Protein 1W0H (pdb70)

GO terms:
  GO:0005634 nucleus (C, EXP)
  GO:0008859 exoribonuclease II activity (F, EXP)
  GO:0000460 maturation of 5.8S rRNA (P, IMP)
  GO:0005515 protein binding (F, IPI)
  GO:0005730 nucleolus (C, IDA)
  GO:0005737 cytoplasm (C, IDA)
  GO:0008408 3'-5' exonuclease activity (F, IDA)

Secondary structure (DSSP, 8-state):
---SSSEEEE---EE---TT--TTSPP-EEEEEEEEEETTT-SEEEEEEEEB--SSS-SPPHHHHHHH---HHHHHTSBPHHHHHHHHHH--TT-BTTTB-EEEEESSS---HHHHHHHHHHT-PPPGGGSSBEEHHHHHHHHHT--GGG-SS---GGG----S-TT-HHHHHHHHHHHHH--TT-------B-

CATH classification: 3.30.420.10

Nearest PDB structures (foldseek):
  1w0h-assembly1_A  TM=1.005E+00  e=6.358E-40  Homo sapiens
  1zbu-assembly2_B  TM=9.856E-01  e=1.072E-34  Homo sapiens
  4qoz-assembly2_E  TM=9.789E-01  e=2.546E-33  Homo sapiens
  4qoz-assembly1_B  TM=9.714E-01  e=5.445E-33  Homo sapiens
  4l8r-assembly1_B  TM=9.683E-01 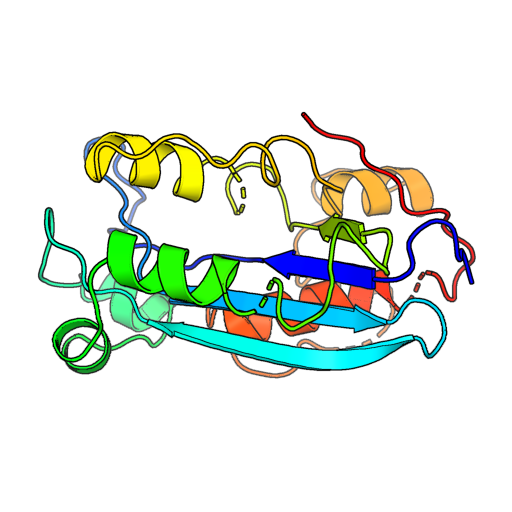 e=5.326E-32  Homo sapiens

Foldseek 3Di:
DAPPFQKEKEWQFQWAADPPGDVPDQIATFKTKIFIAGLVVRDRPDMDIATAQDDPPRAGDPVSCVQQVQHSVSNVPGYHPVVVVVVVVVVVVVVDPHPTDYFYEYQDVCSVVNLVSNCVVVVHDSDPRPQWHQNVLVQCCVPVVDDSVCSDLQVVVVVPGQDDDPNNRNSSRVSVSVVVSVVVVVRNGDTDGD

InterPro domains:
  IPR003034 SAP domain [PF02037] (76-111)
  IPR003034 SAP domain [PS50800] (76-110)
  IPR003034 SAP domain [SM00513] (76-110)
  IPR012337 Ribonuclease H-like superfamily [SSF53098] (124-321)
  IPR013520 Ribonuclease H-like domain [PF00929] (132-305)
  IPR013520 Ribonuclease H-like domain [SM00479] (129-315)
  IPR036361 SAP domain superfamily [G3DSA:1.10.720.30] (51-120)
  IPR036361 SAP domain superfamily [SSF68906] (76-112)
  IPR036397 Ribonuclease H superfamily [G3DSA:3.30.420.10] (121-349)
  IPR047201 ERI-1-like, DEDDh 3'-5' exonuclease domain [cd06133] (130-310)
  IPR051274 3'-5' Exoribonuclease [PTHR23044] (77-332)

B-factor: mean 22.68, std 10.56, range [2.0, 86.04]

Structure (mmCIF, N/CA/C/O backbone):
data_1W0H
#
_entry.id   1W0H
#
_cell.length_a   101.600
_cell.length_b   101.600
_cell.length_c   100.400
_cell.angle_alpha   90.00
_cell.angle_beta   90.00
_cell.angle_gamma   120.00
#
_symmetry.space_group_name_H-M   'P 61 2 2'
#
loop_
_entity.id
_entity.type
_entity.pdbx_description
1 polymer "3'-5' EXONUCLEASE ERI1"
2 non-polymer 'MAGNESIUM ION'
3 non-polymer 'ADENOSINE MONOPHOSPHATE'
4 water water
#
loop_
_atom_site.group_PDB
_atom_site.id
_atom_site.type_symbol
_atom_site.label_atom_id
_atom_site.label_alt_id
_atom_site.label_comp_id
_atom_site.label_asym_id
_atom_site.label_entity_id
_atom_site.label_seq_id
_atom_site.pdbx_PDB_ins_code
_atom_site.Cartn_x
_atom_site.Cartn_y
_atom_site.Cartn_z
_atom_site.occupancy
_atom_site.B_iso_or_equiv
_atom_site.auth_seq_id
_atom_site.auth_comp_id
_atom_site.auth_asym_id
_atom_site.auth_atom_id
_atom_site.pdbx_PDB_model_num
ATOM 1 N N . ALA A 1 5 ? 38.871 67.211 35.424 1.00 41.07 123 ALA A N 1
ATOM 2 C CA . ALA A 1 5 ? 37.501 67.544 34.922 1.00 41.06 123 ALA A CA 1
ATOM 3 C C . ALA A 1 5 ? 37.546 68.353 33.612 1.00 41.12 123 ALA A C 1
ATOM 4 O O . ALA A 1 5 ? 38.488 69.125 33.374 1.00 41.43 123 ALA A O 1
ATOM 6 N N . ASP A 1 6 ? 36.530 68.163 32.768 1.00 40.56 124 ASP A N 1
ATOM 7 C CA . ASP A 1 6 ? 36.484 68.765 31.438 1.00 40.42 124 ASP A CA 1
ATOM 8 C C . ASP A 1 6 ? 36.444 70.294 31.500 1.00 39.90 124 ASP A C 1
ATOM 9 O O . ASP A 1 6 ? 35.546 70.877 32.116 1.00 39.69 124 ASP A O 1
ATOM 14 N N . SER A 1 7 ? 37.429 70.929 30.862 1.00 39.05 125 SER A N 1
ATOM 15 C CA . SER A 1 7 ? 37.591 72.383 30.924 1.00 37.78 125 SER A CA 1
ATOM 16 C C . SER A 1 7 ? 37.213 73.067 29.602 1.00 36.37 125 SER A C 1
ATOM 17 O O . SER A 1 7 ? 37.605 74.208 29.346 1.00 36.48 125 SER A O 1
ATOM 20 N N . TYR A 1 8 ? 36.431 72.366 28.783 1.00 34.59 126 TYR A N 1
ATOM 21 C CA . TYR A 1 8 ? 35.992 72.865 27.484 1.00 32.93 126 TYR A CA 1
ATOM 22 C C . TYR A 1 8 ? 35.247 74.203 27.592 1.00 31.22 126 TYR A C 1
ATOM 23 O O . TYR A 1 8 ? 35.442 75.086 26.763 1.00 31.51 126 TYR A O 1
ATOM 32 N N . TYR A 1 9 ? 34.380 74.330 28.596 1.00 28.67 127 TYR A N 1
ATOM 33 C CA . TYR A 1 9 ? 33.754 75.611 28.934 1.00 26.39 127 TYR A CA 1
ATOM 34 C C . TYR A 1 9 ? 34.389 76.137 30.197 1.00 25.59 127 TYR A C 1
ATOM 35 O O . TYR A 1 9 ? 34.806 75.359 31.059 1.00 26.18 127 TYR A O 1
ATOM 44 N N . ASP A 1 10 ? 34.456 77.455 30.337 1.00 23.68 128 ASP A N 1
ATOM 45 C CA . ASP A 1 10 ? 34.964 78.032 31.565 1.00 22.92 128 ASP A CA 1
ATOM 46 C C . ASP A 1 10 ? 33.861 78.014 32.621 1.00 21.30 128 ASP A C 1
ATOM 47 O O . ASP A 1 10 ? 34.115 77.840 33.810 1.00 21.51 128 ASP A O 1
ATOM 52 N N . TYR A 1 11 ? 32.627 78.211 32.155 1.00 21.03 129 TYR A N 1
ATOM 53 C CA . TYR A 1 11 ? 31.449 78.282 33.026 1.00 19.52 129 TYR A CA 1
ATOM 54 C C . TYR A 1 11 ? 30.276 77.582 32.378 1.00 18.78 129 TYR A C 1
ATOM 55 O O . TYR A 1 11 ? 30.176 77.510 31.157 1.00 17.51 129 TYR A O 1
ATOM 64 N N . ILE A 1 12 ? 29.423 77.001 33.225 1.00 17.89 130 ILE A N 1
ATOM 65 C CA . ILE A 1 12 ? 28.136 76.447 32.814 1.00 17.85 130 ILE A CA 1
ATOM 66 C C . ILE A 1 12 ? 27.065 77.176 33.607 1.00 17.16 130 ILE A C 1
ATOM 67 O O . ILE A 1 12 ? 27.192 77.357 34.816 1.00 17.37 130 ILE A O 1
ATOM 72 N N . CYS A 1 13 ? 26.032 77.663 32.918 1.00 16.99 131 CYS A N 1
ATOM 73 C CA . CYS A 1 13 ? 24.930 78.346 33.585 1.00 16.95 131 CYS A CA 1
ATOM 74 C C . CYS A 1 13 ? 23.726 77.424 33.604 1.00 15.73 131 CYS A C 1
ATOM 75 O O . CYS A 1 13 ? 23.248 77.030 32.553 1.00 16.07 131 CYS A O 1
ATOM 78 N N . ILE A 1 14 ? 23.266 77.067 34.802 1.00 15.14 132 ILE A N 1
ATOM 79 C CA . ILE A 1 14 ? 22.092 76.197 34.948 1.00 14.89 132 ILE A CA 1
ATOM 80 C C . ILE A 1 14 ? 20.864 77.065 35.174 1.00 14.54 132 ILE A C 1
ATOM 81 O O . ILE A 1 14 ? 20.846 77.909 36.072 1.00 15.86 132 ILE A O 1
ATOM 86 N N . ILE A 1 15 ? 19.845 76.838 34.346 1.00 14.08 133 ILE A N 1
ATOM 87 C CA . ILE A 1 15 ? 18.594 77.604 34.431 1.00 13.77 133 ILE A CA 1
ATOM 88 C C . ILE A 1 15 ? 17.446 76.606 34.420 1.00 13.42 133 ILE A C 1
ATOM 89 O O . ILE A 1 15 ? 17.328 75.809 33.494 1.00 14.43 133 ILE A O 1
ATOM 94 N N . ASP A 1 16 ? 16.604 76.682 35.454 1.00 13.7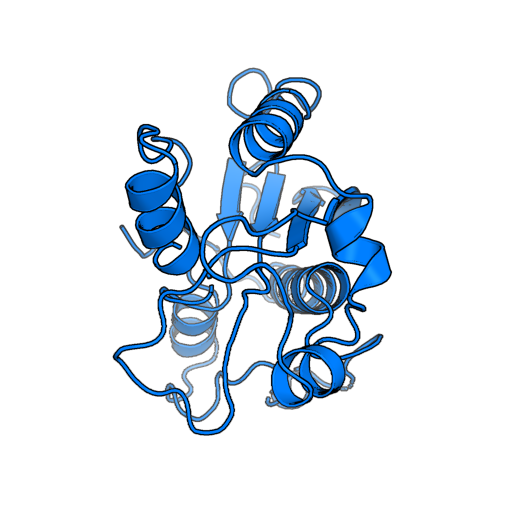8 134 ASP A N 1
ATOM 95 C CA . ASP A 1 16 ? 15.423 75.854 35.561 1.00 13.49 134 ASP A CA 1
ATOM 96 C C . ASP A 1 16 ? 14.268 76.736 36.052 1.00 13.86 134 ASP A C 1
ATOM 97 O O . ASP A 1 16 ? 14.271 77.176 37.191 1.00 15.09 134 ASP A O 1
ATOM 102 N N . PHE A 1 17 ? 13.315 77.017 35.169 1.00 12.53 135 PHE A N 1
ATOM 103 C CA . PHE A 1 17 ? 12.215 77.924 35.476 1.00 12.12 135 PHE A CA 1
ATOM 104 C C . PHE A 1 17 ? 11.116 77.285 36.319 1.00 12.33 135 PHE A C 1
ATOM 105 O O . PHE A 1 17 ? 10.901 76.050 36.288 1.00 13.14 135 PHE A O 1
ATOM 113 N N . GLU A 1 18 ? 10.419 78.128 37.076 1.00 11.99 136 GLU A N 1
ATOM 114 C CA . GLU A 1 18 ? 9.049 77.783 37.485 1.00 12.24 136 GLU A CA 1
ATOM 115 C C . GLU A 1 18 ? 8.083 78.647 36.692 1.00 11.25 136 GLU A C 1
ATOM 116 O O . GLU A 1 18 ? 8.426 79.786 36.290 1.00 12.34 136 GLU A O 1
ATOM 122 N N . ALA A 1 19 ? 6.900 78.096 36.447 1.00 11.89 137 ALA A N 1
ATOM 123 C CA . ALA A 1 19 ? 5.873 78.789 35.667 1.00 11.89 137 ALA A CA 1
ATOM 124 C C . ALA A 1 19 ? 4.511 78.658 36.305 1.00 12.37 137 ALA A C 1
ATOM 125 O O . ALA A 1 19 ? 4.255 77.733 37.095 1.00 13.15 137 ALA A O 1
ATOM 127 N N . THR A 1 20 ? 3.609 79.572 35.952 1.00 11.58 138 THR A N 1
ATOM 128 C CA . THR A 1 20 ? 2.199 79.386 36.320 1.00 11.36 138 THR A CA 1
ATOM 129 C C . THR A 1 20 ? 1.691 78.054 35.792 1.00 11.97 138 THR A C 1
ATOM 130 O O . THR A 1 20 ? 2.151 77.573 34.755 1.00 12.99 138 THR A O 1
ATOM 134 N N . CYS A 1 21 ? 0.740 77.469 36.504 1.00 12.53 139 CYS A N 1
ATOM 135 C CA . CYS A 1 21 ? 0.187 76.185 36.090 1.00 13.10 139 CYS A CA 1
ATOM 136 C C . CYS A 1 21 ? -1.144 75.980 36.781 1.00 13.94 139 CYS A C 1
ATOM 137 O O . CYS A 1 21 ? -1.492 76.709 37.716 1.00 13.33 139 CYS A O 1
ATOM 140 N N . GLU A 1 22 ? -1.874 74.982 36.296 1.00 14.24 140 GLU A N 1
ATOM 141 C CA . GLU A 1 22 ? -3.089 74.516 36.946 1.00 14.59 140 GLU A CA 1
ATOM 142 C C . GLU A 1 22 ? -3.008 73.008 37.136 1.00 15.39 140 GLU A C 1
ATOM 143 O O . GLU A 1 22 ? -2.275 72.303 36.418 1.00 15.29 140 GLU A O 1
ATOM 149 N N . GLU A 1 23 ? -3.754 72.537 38.132 1.00 16.64 141 GLU A N 1
ATOM 150 C CA . GLU A 1 23 ? -3.783 71.106 38.413 1.00 18.70 141 GLU A CA 1
ATOM 151 C C . GLU A 1 23 ? -4.260 70.364 37.164 1.00 18.75 141 GLU A C 1
ATOM 152 O O . GLU A 1 23 ? -5.225 70.786 36.524 1.00 19.00 141 GLU A O 1
ATOM 158 N N . GLY A 1 24 ? -3.571 69.281 36.823 1.00 19.26 142 GLY A N 1
ATOM 159 C CA . GLY A 1 24 ? -3.944 68.493 35.658 1.00 19.64 142 GLY A CA 1
ATOM 160 C C . GLY A 1 24 ? -3.283 68.934 34.365 1.00 20.02 142 GLY A C 1
ATOM 161 O O . GLY A 1 24 ? -3.472 68.274 33.325 1.00 20.32 142 GLY A O 1
ATOM 162 N N . ASN A 1 25 ? -2.522 70.030 34.414 1.00 19.18 143 ASN A N 1
ATOM 163 C CA . ASN A 1 25 ? -1.767 70.478 33.242 1.00 18.98 143 ASN A CA 1
ATOM 164 C C . ASN A 1 25 ? -2.665 70.655 31.986 1.00 18.11 143 ASN A C 1
ATOM 165 O O . ASN A 1 25 ? -2.383 70.067 30.913 1.00 19.15 143 ASN A O 1
ATOM 170 N N . PRO A 1 26 ? -3.724 71.460 32.093 1.00 17.89 144 PRO A N 1
ATOM 171 C CA . PRO A 1 26 ? -4.654 71.632 30.960 1.00 17.91 144 PRO A CA 1
ATOM 172 C C . PRO A 1 26 ? -3.966 72.399 29.817 1.00 17.96 144 PRO A C 1
ATOM 173 O O . PRO A 1 26 ? -3.275 73.396 30.066 1.00 16.77 144 PRO A O 1
ATOM 177 N N . PRO A 1 27 ? -4.108 71.927 28.574 1.00 18.37 145 PRO A N 1
ATOM 178 C CA . PRO A 1 27 ? -3.353 72.509 27.464 1.00 18.39 145 PRO A CA 1
ATOM 179 C C . PRO A 1 27 ? -3.807 73.918 27.083 1.00 17.66 145 PRO A C 1
ATOM 180 O O . PRO A 1 27 ? -3.044 74.613 26.411 1.00 19.90 145 PRO A O 1
ATOM 184 N N . GLU A 1 28 ? -4.984 74.339 27.520 1.00 16.79 146 GLU A N 1
ATOM 185 C CA . GLU A 1 28 ? -5.472 75.672 27.189 1.00 15.79 146 GLU A CA 1
ATOM 186 C C . GLU A 1 28 ? -4.948 76.732 28.157 1.00 15.10 146 GLU A C 1
ATOM 187 O O . GLU A 1 28 ? -5.144 77.919 27.907 1.00 15.34 146 GLU A O 1
ATOM 193 N N . PHE A 1 29 ? -4.319 76.318 29.255 1.00 14.40 147 PHE A N 1
ATOM 194 C CA . PHE A 1 29 ? -3.767 77.312 30.179 1.00 13.89 147 PHE A CA 1
ATOM 195 C C . PHE A 1 29 ? -2.404 77.785 29.685 1.00 13.98 147 PHE A C 1
ATOM 196 O O . PHE A 1 29 ? -1.474 76.986 29.559 1.00 14.65 147 PHE A O 1
ATOM 204 N N . VAL A 1 30 ? -2.252 79.081 29.456 1.00 12.34 148 VAL A N 1
ATOM 205 C CA . VAL A 1 30 ? -0.994 79.590 28.893 1.00 13.00 148 VAL A CA 1
ATOM 206 C C . VAL A 1 30 ? 0.050 79.862 29.983 1.00 12.24 148 VAL A C 1
ATOM 207 O O . VAL A 1 30 ? -0.185 80.717 30.848 1.00 13.05 148 VAL A O 1
ATOM 211 N N . HIS A 1 31 ? 1.171 79.143 29.942 1.00 11.72 149 HIS A N 1
ATOM 212 C CA . HIS A 1 31 ? 2.218 79.290 30.963 1.00 11.23 149 HIS A CA 1
ATOM 213 C C . HIS A 1 31 ? 2.933 80.642 30.903 1.00 11.66 149 HIS A C 1
ATOM 214 O O . HIS A 1 31 ? 3.305 81.118 29.808 1.00 12.00 149 HIS A O 1
ATOM 221 N N . GLU A 1 32 ? 3.201 81.216 32.089 1.00 10.70 150 GLU A N 1
ATOM 222 C CA . GLU A 1 32 ? 4.112 82.365 32.231 1.00 10.77 150 GLU A CA 1
ATOM 223 C C . GLU A 1 32 ? 5.186 82.042 33.247 1.00 10.76 150 GLU A C 1
ATOM 224 O O . GLU A 1 32 ? 4.905 81.437 34.271 1.00 12.38 150 GLU A O 1
ATOM 230 N N . ILE A 1 33 ? 6.416 82.450 32.961 1.00 9.95 151 ILE A N 1
ATOM 231 C CA . ILE A 1 33 ? 7.524 82.240 33.901 1.00 10.20 151 ILE A CA 1
ATOM 232 C C . ILE A 1 33 ? 7.302 83.086 35.163 1.00 11.30 151 ILE A C 1
ATOM 233 O O . ILE A 1 33 ? 6.938 84.271 35.072 1.00 11.65 151 ILE A O 1
ATOM 238 N N . ILE A 1 34 ? 7.479 82.453 36.340 1.00 10.72 152 ILE A N 1
ATOM 239 C CA . ILE A 1 34 ? 7.311 83.159 37.625 1.00 10.87 152 ILE A CA 1
ATOM 240 C C . ILE A 1 34 ? 8.577 83.116 38.479 1.00 10.68 152 ILE A C 1
ATOM 241 O O . ILE A 1 34 ? 8.669 83.833 39.481 1.00 11.26 152 ILE A O 1
ATOM 246 N N . GLU A 1 35 ? 9.567 82.322 38.076 1.00 11.43 153 GLU A N 1
ATOM 247 C CA . GLU A 1 35 ? 10.881 82.348 38.745 1.00 11.67 153 GLU A CA 1
ATOM 248 C C . GLU A 1 35 ? 11.967 82.151 37.714 1.00 11.25 153 GLU A C 1
ATOM 249 O O . GLU A 1 35 ? 11.895 81.210 36.899 1.00 11.53 153 GLU A O 1
ATOM 255 N N . PHE A 1 36 ? 12.946 83.047 37.761 1.00 10.95 154 PHE A N 1
ATOM 256 C CA . PHE A 1 36 ? 14.077 83.052 36.830 1.00 11.12 154 PHE A CA 1
ATOM 257 C C . PHE A 1 36 ? 15.367 82.937 37.643 1.00 12.37 154 PHE A C 1
ATOM 258 O O . PHE A 1 36 ? 15.907 83.948 38.129 1.00 13.33 154 PHE A O 1
ATOM 266 N N . PRO A 1 37 ? 15.833 81.707 37.837 1.00 12.71 155 PRO A N 1
ATOM 267 C CA . PRO A 1 37 ? 17.107 81.481 38.516 1.00 12.93 155 PRO A CA 1
ATOM 268 C C . PRO A 1 37 ? 18.229 81.198 37.537 1.00 13.38 155 PRO A C 1
ATOM 269 O O . PRO A 1 37 ? 17.981 80.679 36.431 1.00 14.37 155 PRO A O 1
ATOM 273 N N . VAL A 1 38 ? 19.461 81.542 37.931 1.00 14.16 156 VAL A N 1
ATOM 274 C CA . VAL A 1 38 ? 20.628 81.147 37.155 1.00 14.72 156 VAL A CA 1
ATOM 275 C C . VAL A 1 38 ? 21.687 80.715 38.170 1.00 14.86 156 VAL A C 1
ATOM 276 O O . VAL A 1 38 ? 21.990 81.451 39.128 1.00 16.28 156 VAL A O 1
ATOM 280 N N . VAL A 1 39 ? 22.236 79.525 37.962 1.00 15.21 157 VAL A N 1
ATOM 281 C CA . VAL A 1 39 ? 23.339 79.065 38.807 1.00 16.07 157 VAL A CA 1
ATOM 282 C C . VAL A 1 39 ? 24.607 79.033 37.963 1.00 16.03 157 VAL A C 1
ATOM 283 O O . VAL A 1 39 ? 24.650 78.421 36.900 1.00 15.60 157 VAL A O 1
ATOM 287 N N . LEU A 1 40 ? 25.639 79.710 38.460 1.00 17.24 158 LEU A N 1
ATOM 288 C CA . LEU A 1 40 ? 26.882 79.863 37.722 1.00 18.29 158 LEU A CA 1
ATOM 289 C C . LEU A 1 40 ? 27.916 78.861 38.236 1.00 18.67 158 LEU A C 1
ATOM 290 O O . LEU A 1 40 ? 28.427 79.017 39.333 1.00 19.43 158 LEU A O 1
ATOM 295 N N . LEU A 1 41 ? 28.188 77.849 37.427 1.00 18.43 159 LEU A N 1
ATOM 296 C CA . LEU A 1 41 ? 29.150 76.807 37.785 1.00 19.18 159 LEU A CA 1
ATOM 297 C C . LEU A 1 41 ? 30.494 77.053 37.098 1.00 18.66 159 LEU A C 1
ATOM 298 O O . LEU A 1 41 ? 30.593 77.059 35.871 1.00 18.48 159 LEU A O 1
ATOM 303 N N . ASN A 1 42 ? 31.528 77.204 37.929 1.00 20.72 160 ASN A N 1
ATOM 304 C CA . ASN A 1 42 ? 32.918 77.308 37.500 1.00 21.72 160 ASN A CA 1
ATOM 305 C C . ASN A 1 42 ? 33.477 75.906 37.246 1.00 22.36 160 ASN A C 1
ATOM 306 O O . ASN A 1 42 ? 33.543 75.094 38.176 1.00 22.39 160 ASN A O 1
ATOM 311 N N . THR A 1 43 ? 33.844 75.614 36.002 1.00 23.13 161 THR A N 1
ATOM 312 C CA . THR A 1 43 ? 34.282 74.255 35.649 1.00 24.62 161 THR A CA 1
ATOM 313 C C . THR A 1 43 ? 35.698 73.962 36.158 1.00 26.04 161 THR A C 1
ATOM 314 O O . THR A 1 43 ? 36.091 72.801 36.265 1.00 26.98 161 THR A O 1
ATOM 318 N N . HIS A 1 44 ? 36.446 75.014 36.467 1.00 27.54 162 HIS A N 1
ATOM 319 C CA . HIS A 1 44 ? 37.837 74.885 36.928 1.00 28.84 162 HIS A CA 1
ATOM 320 C C . HIS A 1 44 ? 37.879 74.533 38.412 1.00 28.78 162 HIS A C 1
ATOM 321 O O . HIS A 1 44 ? 38.594 73.607 38.808 1.00 29.91 162 HIS A O 1
ATOM 328 N N . THR A 1 45 ? 37.121 75.260 39.228 1.00 27.91 163 THR A N 1
ATOM 329 C CA . THR A 1 45 ? 37.043 75.012 40.668 1.00 27.71 163 THR A CA 1
ATOM 330 C C . THR A 1 45 ? 35.957 74.004 41.031 1.00 27.40 163 THR A C 1
ATOM 331 O O . THR A 1 45 ? 35.921 73.512 42.159 1.00 27.77 163 THR A O 1
ATOM 335 N N . LEU A 1 46 ? 35.052 73.751 40.087 1.00 27.23 164 LEU A N 1
ATOM 336 C CA . LEU A 1 46 ? 33.823 72.983 40.340 1.00 27.94 164 LEU A CA 1
ATOM 337 C C . LEU A 1 46 ? 32.958 73.533 41.497 1.00 28.56 164 LEU A C 1
ATOM 338 O O . LEU A 1 46 ? 32.275 72.786 42.192 1.00 29.83 164 LEU A O 1
ATOM 343 N N . GLU A 1 47 ? 33.008 74.842 41.716 1.00 29.25 165 GLU A N 1
ATOM 344 C CA . GLU A 1 47 ? 32.180 75.458 42.742 1.00 29.88 165 GLU A CA 1
ATOM 345 C C . GLU A 1 47 ? 31.063 76.237 42.076 1.00 29.24 165 GLU A C 1
ATOM 346 O O . GLU A 1 47 ? 31.259 76.788 41.000 1.00 28.69 165 GLU A O 1
ATOM 352 N N . ILE A 1 48 ? 29.904 76.291 42.728 1.00 29.19 166 ILE A N 1
ATOM 353 C CA . ILE A 1 48 ? 28.900 77.282 42.370 1.00 28.69 166 ILE A CA 1
ATOM 354 C C . ILE A 1 48 ? 29.462 78.625 42.816 1.00 28.55 166 ILE A C 1
ATOM 355 O O . ILE A 1 48 ? 29.537 78.914 44.013 1.00 29.39 166 ILE A O 1
ATOM 360 N N . GLU A 1 49 ? 29.883 79.427 41.847 1.00 27.50 167 GLU A N 1
ATOM 361 C CA . GLU A 1 49 ? 30.533 80.700 42.116 1.00 27.36 167 GLU A CA 1
ATOM 362 C C . GLU A 1 49 ? 29.543 81.782 42.525 1.00 26.66 167 GLU A C 1
ATOM 363 O O . GLU A 1 49 ? 29.841 82.618 43.379 1.00 26.99 167 GLU A O 1
ATOM 369 N N . ASP A 1 50 ? 28.368 81.781 41.892 1.00 25.25 168 ASP A N 1
ATOM 370 C CA . ASP A 1 50 ? 27.365 82.794 42.177 1.00 23.91 168 ASP A CA 1
ATOM 371 C C . ASP A 1 50 ? 26.019 82.294 41.677 1.00 22.51 168 ASP A C 1
ATOM 372 O O . ASP A 1 50 ? 25.951 81.330 40.906 1.00 21.29 168 ASP A O 1
ATOM 377 N N . THR A 1 51 ? 24.968 82.956 42.146 1.00 21.30 169 THR A N 1
ATOM 378 C C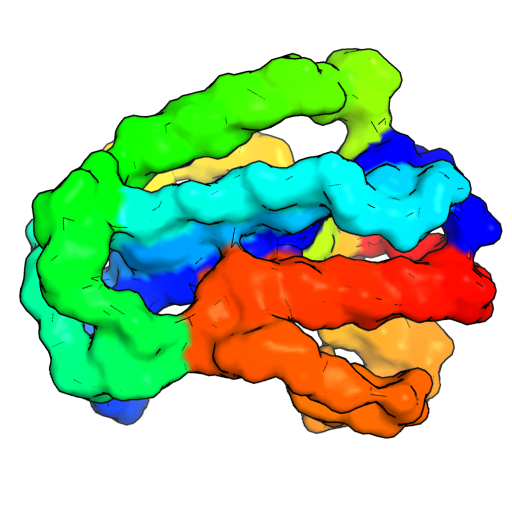A . THR A 1 51 ? 23.616 82.680 41.659 1.00 20.68 169 THR A CA 1
ATOM 379 C C . THR A 1 51 ? 22.842 83.973 41.437 1.00 20.27 169 THR A C 1
ATOM 380 O O . THR A 1 51 ? 23.141 85.025 42.031 1.00 20.89 169 THR A O 1
ATOM 384 N N . PHE A 1 52 ? 21.824 83.853 40.593 1.00 18.56 170 PHE A N 1
ATOM 385 C CA . PHE A 1 52 ? 20.866 84.905 40.294 1.00 17.14 170 PHE A CA 1
ATOM 386 C C . PHE A 1 52 ? 19.501 84.294 40.604 1.00 16.55 170 PHE A C 1
ATOM 387 O O . PHE A 1 52 ? 19.267 83.115 40.301 1.00 16.24 170 PHE A O 1
ATOM 395 N N . GLN A 1 53 ? 18.612 85.069 41.223 1.00 15.51 171 GLN A N 1
ATOM 396 C CA . GLN A 1 53 ? 17.208 84.630 41.399 1.00 15.46 171 GLN A CA 1
ATOM 397 C C . GLN A 1 53 ? 16.283 85.829 41.468 1.00 15.51 171 GLN A C 1
ATOM 398 O O . GLN A 1 53 ? 16.468 86.716 42.326 1.00 16.81 171 GLN A O 1
ATOM 404 N N . GLN A 1 54 ? 15.284 85.869 40.577 1.00 14.70 172 GLN A N 1
ATOM 405 C CA . GLN A 1 54 ? 14.212 86.858 40.701 1.00 14.98 172 GLN A CA 1
ATOM 406 C C . GLN A 1 54 ? 12.910 86.176 40.410 1.00 13.66 172 GLN A C 1
ATOM 407 O O . GLN A 1 54 ? 12.834 85.324 39.520 1.00 14.63 172 GLN A O 1
ATOM 413 N N . TYR A 1 55 ? 11.874 86.554 41.144 1.00 13.14 173 TYR A N 1
ATOM 414 C CA . TYR A 1 55 ? 10.522 86.195 40.728 1.00 12.43 173 TYR A CA 1
ATOM 415 C C . TYR A 1 55 ? 10.057 87.107 39.604 1.00 11.76 173 TYR A C 1
ATOM 416 O O . TYR A 1 55 ? 10.676 88.132 39.304 1.00 12.80 173 TYR A O 1
ATOM 425 N N . VAL A 1 56 ? 8.985 86.684 38.942 1.00 11.79 174 VAL A N 1
ATOM 426 C CA . VAL A 1 56 ? 8.475 87.402 37.778 1.00 12.08 174 VAL A CA 1
ATOM 427 C C . VAL A 1 56 ? 6.963 87.500 37.935 1.00 12.44 174 VAL A C 1
ATOM 428 O O . VAL A 1 56 ? 6.322 86.525 38.298 1.00 12.46 174 VAL A O 1
ATOM 432 N N . ARG A 1 57 ? 6.405 88.683 37.663 1.00 11.25 175 ARG A N 1
ATOM 433 C CA . ARG A 1 57 ? 4.996 88.949 37.826 1.00 12.28 175 ARG A CA 1
ATOM 434 C C . ARG A 1 57 ? 4.211 88.583 36.567 1.00 11.92 175 ARG A C 1
ATOM 435 O O . ARG A 1 57 ? 4.381 89.229 35.528 1.00 12.66 175 ARG A O 1
ATOM 443 N N .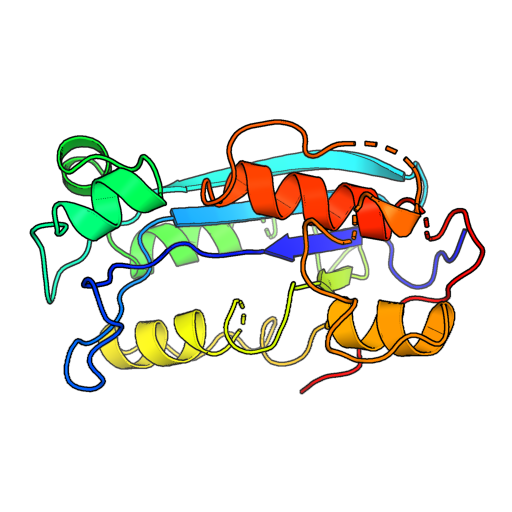 PRO A 1 58 ? 3.370 87.555 36.618 1.00 12.17 176 PRO A N 1
ATOM 444 C CA . PRO A 1 58 ? 2.588 87.197 35.426 1.00 13.26 176 PRO A CA 1
ATOM 445 C C . PRO A 1 58 ? 1.513 88.231 35.128 1.00 14.16 176 PRO A C 1
ATOM 446 O O . PRO A 1 58 ? 0.964 88.8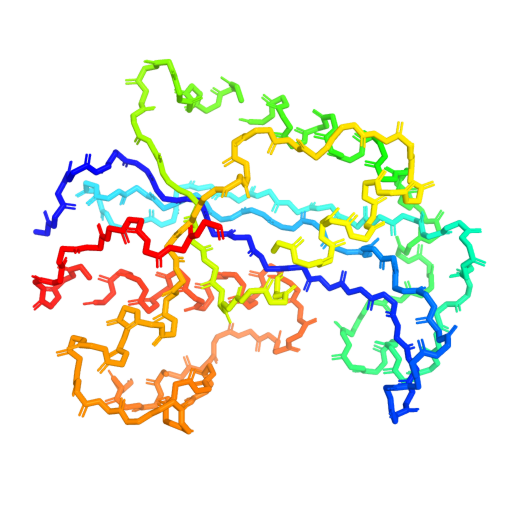95 36.025 1.00 15.37 176 PRO A O 1
ATOM 450 N N . GLU A 1 59 ? 1.229 88.380 33.835 1.00 13.94 177 GLU A N 1
ATOM 451 C CA . GLU A 1 59 ? 0.289 89.389 33.368 1.00 14.57 177 GLU A CA 1
ATOM 452 C C . GLU A 1 59 ? -0.967 88.828 32.706 1.00 14.83 177 GLU A C 1
ATOM 453 O O . GLU A 1 59 ? -2.027 89.472 32.741 1.00 15.85 177 GLU A O 1
ATOM 459 N N . ILE A 1 60 ? -0.853 87.635 32.121 1.00 14.51 178 ILE A N 1
ATOM 460 C CA . ILE A 1 60 ? -1.979 86.988 31.425 1.00 15.28 178 ILE A CA 1
ATOM 461 C C . ILE A 1 60 ? -2.879 86.255 32.408 1.00 15.82 178 ILE A C 1
ATOM 462 O O . ILE A 1 60 ? -4.103 86.386 32.355 1.00 18.77 178 ILE A O 1
ATOM 467 N N . ASN A 1 61 ? -2.271 85.501 33.327 1.00 14.07 179 ASN A N 1
ATOM 468 C CA . ASN A 1 61 ? -3.006 84.898 34.439 1.00 14.05 179 ASN A CA 1
ATOM 469 C C . ASN A 1 61 ? -2.328 85.396 35.711 1.00 13.65 179 ASN A C 1
ATOM 470 O O . ASN A 1 61 ? -1.367 84.783 36.207 1.00 14.69 179 ASN A O 1
ATOM 475 N N . THR A 1 62 ? -2.828 86.518 36.219 1.00 14.07 180 THR A N 1
ATOM 476 C CA . THR A 1 62 ? -2.146 87.206 37.308 1.00 13.83 180 THR A CA 1
ATOM 477 C C . THR A 1 62 ? -2.245 86.496 38.646 1.00 13.65 180 THR A C 1
ATOM 478 O O . THR A 1 62 ? -1.344 86.669 39.486 1.00 14.07 180 THR A O 1
ATOM 482 N N . GLN A 1 63 ? -3.306 85.726 38.853 1.00 13.60 181 GLN A N 1
ATOM 483 C CA . GLN A 1 63 ? -3.504 85.058 40.141 1.00 13.80 181 GLN A CA 1
ATOM 484 C C . GLN A 1 63 ? -3.016 83.627 40.065 1.00 13.44 181 GLN 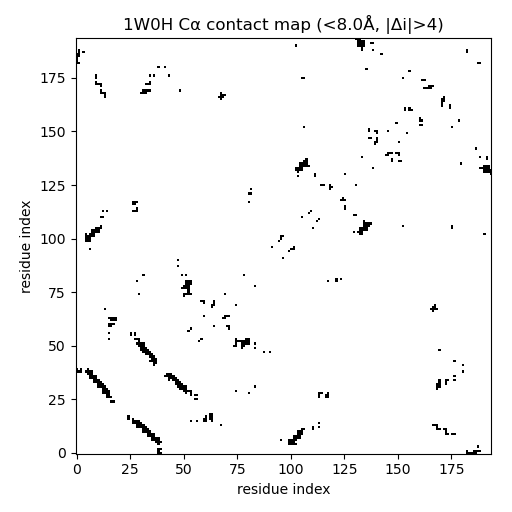A C 1
ATOM 485 O O . GLN A 1 63 ? -3.552 82.808 39.272 1.00 14.21 181 GLN A O 1
ATOM 491 N N . LEU A 1 64 ? -1.994 83.320 40.864 1.00 12.73 182 LEU A N 1
ATOM 492 C CA . LEU A 1 64 ? -1.480 81.942 40.922 1.00 12.54 182 LEU A CA 1
ATOM 493 C C . LEU A 1 64 ? -2.557 80.995 41.423 1.00 13.31 182 LEU A C 1
ATOM 494 O O . LEU A 1 64 ? -3.299 81.321 42.351 1.00 15.01 182 LEU A O 1
ATOM 499 N N . SER A 1 65 ? -2.644 79.820 40.813 1.00 13.42 183 SER A N 1
ATOM 500 C CA . SER A 1 65 ? -3.575 78.817 41.336 1.00 14.11 183 SER A CA 1
ATOM 501 C C . SER A 1 65 ? -3.089 78.315 42.689 1.00 14.12 183 SER A C 1
ATOM 502 O O . SER A 1 65 ? -1.906 78.352 42.986 1.00 14.08 183 SER A O 1
ATOM 505 N N . ASP A 1 66 ? -4.014 77.833 43.508 1.00 15.86 184 ASP A N 1
ATOM 506 C CA . ASP A 1 66 ? -3.586 77.145 44.722 1.00 16.79 184 ASP A CA 1
ATOM 507 C C . ASP A 1 66 ? -2.629 75.994 44.425 1.00 15.60 184 ASP A C 1
ATOM 508 O O . ASP A 1 66 ? -1.645 75.787 45.163 1.00 15.03 184 ASP A O 1
ATOM 513 N N . PHE A 1 67 ? -2.888 75.243 43.344 1.00 15.00 185 PHE A N 1
ATOM 514 C CA . PHE A 1 67 ? -1.995 74.171 42.938 1.00 14.96 185 PHE A CA 1
ATOM 515 C C . PHE A 1 67 ? -0.570 74.701 42.676 1.00 14.46 185 PHE A C 1
ATOM 516 O O . PHE A 1 67 ? 0.411 74.136 43.139 1.00 14.23 185 PHE A O 1
ATOM 524 N N . CYS A 1 68 ? -0.465 75.803 41.929 1.00 13.37 186 CYS A N 1
ATOM 525 C CA . CYS A 1 68 ? 0.838 76.370 41.602 1.00 14.00 186 CYS A CA 1
ATOM 526 C C . CYS A 1 68 ? 1.578 76.799 42.878 1.00 14.02 186 CYS A C 1
ATOM 527 O O . CYS A 1 68 ? 2.749 76.511 43.040 1.00 13.99 186 CYS A O 1
ATOM 530 N N . ILE A 1 69 ? 0.866 77.459 43.788 1.00 14.17 187 ILE A N 1
ATOM 531 C CA . ILE A 1 69 ? 1.479 77.913 45.046 1.00 14.76 187 ILE A CA 1
ATOM 532 C C . ILE A 1 69 ? 1.964 76.720 45.876 1.00 15.31 187 ILE A C 1
ATOM 533 O O . ILE A 1 69 ? 3.067 76.748 46.460 1.00 16.42 187 ILE A O 1
ATOM 538 N N . SER A 1 70 ? 1.143 75.679 45.921 1.00 15.94 188 SER A N 1
ATOM 539 C CA . SER A 1 70 ? 1.509 74.464 46.655 1.00 16.61 188 SER A CA 1
ATOM 540 C C . SER A 1 70 ? 2.702 73.754 46.033 1.00 16.25 188 SER A C 1
ATOM 541 O O . SER A 1 70 ? 3.637 73.363 46.734 1.00 16.56 188 SER A O 1
ATOM 546 N N . LEU A 1 71 ? 2.710 73.649 44.705 1.00 15.24 189 LEU A N 1
ATOM 547 C CA . LEU A 1 71 ? 3.789 72.971 43.999 1.00 15.35 189 LEU A CA 1
ATOM 548 C C . LEU A 1 71 ? 5.134 73.667 44.172 1.00 15.50 189 LEU A C 1
ATOM 549 O O . LEU A 1 71 ? 6.124 73.038 44.565 1.00 16.46 189 LEU A O 1
ATOM 554 N N . THR A 1 72 ? 5.160 74.974 43.896 1.00 15.41 190 THR A N 1
ATOM 555 C CA . THR A 1 72 ? 6.405 75.725 43.811 1.00 15.17 190 THR A CA 1
ATOM 556 C C . THR A 1 72 ? 6.803 76.434 45.094 1.00 15.35 190 THR A C 1
ATOM 557 O O . THR A 1 72 ? 7.958 76.813 45.251 1.00 16.24 190 THR A O 1
ATOM 561 N N . GLY A 1 73 ? 5.840 76.657 45.987 1.00 15.01 191 GLY A N 1
ATOM 562 C CA . GLY A 1 73 ? 6.087 77.464 47.168 1.00 16.01 191 GLY A CA 1
ATOM 563 C C . GLY A 1 73 ? 6.122 78.958 46.912 1.00 16.03 191 GLY A C 1
ATOM 564 O O . GLY A 1 73 ? 6.353 79.751 47.836 1.00 17.84 191 GLY A O 1
ATOM 565 N N . ILE A 1 74 ? 5.908 79.363 45.657 1.00 14.03 192 ILE A N 1
ATOM 566 C CA . ILE A 1 74 ? 5.897 80.785 45.331 1.00 13.35 192 ILE A CA 1
ATOM 567 C C . ILE A 1 74 ? 4.526 81.354 45.655 1.00 12.80 192 ILE A C 1
ATOM 568 O O . ILE A 1 74 ? 3.496 80.816 45.226 1.00 13.41 192 ILE A O 1
ATOM 573 N N . THR A 1 75 ? 4.498 82.426 46.441 1.00 13.22 193 THR A N 1
ATOM 574 C CA . THR A 1 75 ? 3.200 82.956 46.852 1.00 12.71 193 THR A CA 1
ATOM 575 C C . THR A 1 75 ? 2.706 84.067 45.936 1.00 11.93 193 THR A C 1
ATOM 576 O O . THR A 1 75 ? 3.480 84.663 45.173 1.00 13.27 193 THR A O 1
ATOM 580 N N . GLN A 1 76 ? 1.414 84.355 46.042 1.00 12.74 194 GLN A N 1
ATOM 581 C CA . GLN A 1 76 ? 0.830 85.452 45.260 1.00 12.81 194 GLN A CA 1
ATOM 582 C C . GLN A 1 76 ? 1.562 86.756 45.531 1.00 13.63 194 GLN A C 1
ATOM 583 O O . GLN A 1 76 ? 1.839 87.542 44.629 1.00 13.12 194 GLN A O 1
ATOM 589 N N . ASP A 1 77 ? 1.898 87.022 46.792 1.00 12.98 195 ASP A N 1
ATOM 590 C CA . ASP A 1 77 ? 2.538 88.281 47.086 1.00 14.11 195 ASP A CA 1
ATOM 591 C C . ASP A 1 77 ? 3.951 88.394 46.523 1.00 13.52 195 ASP A C 1
ATOM 592 O O . ASP A 1 77 ? 4.393 89.471 46.115 1.00 14.01 195 ASP A O 1
ATOM 597 N N . GLN A 1 78 ? 4.660 87.265 46.479 1.00 13.50 196 GLN A N 1
ATOM 598 C CA . GLN A 1 78 ? 5.983 87.222 45.855 1.00 13.13 196 GLN A CA 1
ATOM 599 C C . GLN A 1 78 ? 5.927 87.590 44.379 1.00 13.63 196 GLN A C 1
ATOM 600 O O . GLN A 1 78 ? 6.786 88.321 43.923 1.00 15.54 196 GLN A O 1
ATOM 606 N N . VAL A 1 79 ? 4.916 87.113 43.653 1.00 13.41 197 VAL A N 1
ATOM 607 C CA . VAL A 1 79 ? 4.831 87.561 42.252 1.00 13.26 197 VAL A CA 1
ATOM 608 C C . VAL A 1 79 ? 4.241 88.958 42.116 1.00 13.32 197 VAL A C 1
ATOM 609 O O . VAL A 1 79 ? 4.644 89.704 41.222 1.00 13.90 197 VAL A O 1
ATOM 613 N N . ASP A 1 80 ? 3.346 89.343 43.036 1.00 13.04 198 ASP A N 1
ATOM 614 C CA . ASP A 1 80 ? 2.777 90.707 43.031 1.00 14.06 198 ASP A CA 1
ATOM 615 C C . ASP A 1 80 ? 3.846 91.788 43.142 1.00 14.62 198 ASP A C 1
ATOM 616 O O . ASP A 1 80 ? 3.716 92.872 42.525 1.00 16.18 198 ASP A O 1
ATOM 621 N N . ARG A 1 81 ? 4.885 91.500 43.932 1.00 14.95 199 ARG A N 1
ATOM 622 C CA . ARG A 1 81 ? 5.954 92.460 44.178 1.00 15.37 199 ARG A CA 1
ATOM 623 C C . ARG A 1 81 ? 7.060 92.390 43.126 1.00 14.76 199 ARG A C 1
ATOM 624 O O . ARG A 1 81 ? 7.975 93.196 43.124 1.00 15.91 199 ARG A O 1
ATOM 632 N N . ALA A 1 82 ? 6.977 91.406 42.230 1.00 13.15 200 ALA A N 1
ATOM 633 C CA . ALA A 1 82 ? 8.030 91.182 41.244 1.00 12.87 200 ALA A CA 1
ATOM 634 C C . ALA A 1 82 ? 7.943 92.115 40.036 1.00 12.87 200 ALA A C 1
ATOM 635 O O . ALA A 1 82 ? 6.904 92.715 39.751 1.00 14.14 200 ALA A O 1
ATOM 637 N N . ASP A 1 83 ? 9.063 92.179 39.321 1.00 12.76 201 ASP A N 1
ATOM 638 C CA . ASP A 1 83 ? 9.131 92.896 38.041 1.00 14.00 201 ASP A CA 1
ATOM 639 C C . ASP A 1 83 ? 8.504 92.060 36.907 1.00 14.40 201 ASP A C 1
ATOM 640 O O . ASP A 1 83 ? 8.284 90.872 37.062 1.00 15.60 201 ASP A O 1
ATOM 645 N N . THR A 1 84 ? 8.241 92.724 35.766 1.00 15.27 202 THR A N 1
ATOM 646 C CA . THR A 1 84 ? 7.758 92.111 34.519 1.00 15.54 202 THR A CA 1
ATOM 647 C C . THR A 1 84 ? 8.785 91.178 33.915 1.00 13.16 202 THR A C 1
ATOM 648 O O . THR A 1 84 ? 9.979 91.303 34.177 1.00 13.25 202 THR A O 1
ATOM 655 N N . PHE A 1 85 ? 8.356 90.225 33.072 1.00 12.18 203 PHE A N 1
ATOM 656 C CA . PHE A 1 85 ? 9.356 89.387 32.431 1.00 11.83 203 PHE A CA 1
ATOM 657 C C . PHE A 1 85 ? 10.422 90.164 31.625 1.00 11.81 203 PHE A C 1
ATOM 658 O O . PHE A 1 85 ? 11.605 89.853 31.735 1.00 11.63 203 PHE A O 1
ATOM 666 N N . PRO A 1 86 ? 10.049 91.140 30.798 1.00 12.54 204 PRO A N 1
ATOM 667 C CA . PRO A 1 86 ? 11.089 91.890 30.090 1.00 12.69 204 PRO A CA 1
ATOM 668 C C . PRO A 1 86 ? 12.097 92.527 31.049 1.00 12.42 204 PRO A C 1
ATOM 669 O O . PRO A 1 86 ? 13.300 92.488 30.764 1.00 13.44 204 PRO A O 1
ATOM 673 N N . GLN A 1 87 ? 11.632 93.079 32.175 1.00 12.47 205 GLN A N 1
ATOM 674 C CA . GLN A 1 87 ? 12.567 93.651 33.145 1.00 13.09 205 GLN A CA 1
ATOM 675 C C . GLN A 1 87 ? 13.496 92.601 33.753 1.00 13.12 205 GLN A C 1
ATOM 676 O O . GLN A 1 87 ? 14.685 92.859 33.954 1.00 13.06 205 GLN A O 1
ATOM 682 N N . VAL A 1 88 ? 12.958 91.416 34.038 1.00 12.45 206 VAL A N 1
ATOM 683 C CA . VAL A 1 88 ? 13.798 90.367 34.628 1.00 13.39 206 VAL A CA 1
ATOM 684 C C . VAL A 1 88 ? 14.807 89.818 33.634 1.00 12.84 206 VAL A C 1
ATOM 685 O O . VAL A 1 88 ? 15.973 89.643 33.986 1.00 13.77 206 VAL A O 1
ATOM 689 N N . LEU A 1 89 ? 14.371 89.585 32.389 1.00 12.36 207 LEU A N 1
ATOM 690 C CA . LEU A 1 89 ? 15.285 89.126 31.363 1.00 12.71 207 LEU A CA 1
ATOM 691 C C . LEU A 1 89 ? 16.416 90.148 31.150 1.00 12.93 207 LEU A C 1
ATOM 692 O O . LEU A 1 89 ? 17.578 89.755 31.010 1.00 13.61 207 LEU A O 1
ATOM 697 N N . LYS A 1 90 ? 16.077 91.439 31.172 1.00 13.50 208 LYS A N 1
ATOM 698 C CA . LYS A 1 90 ? 17.079 92.500 31.074 1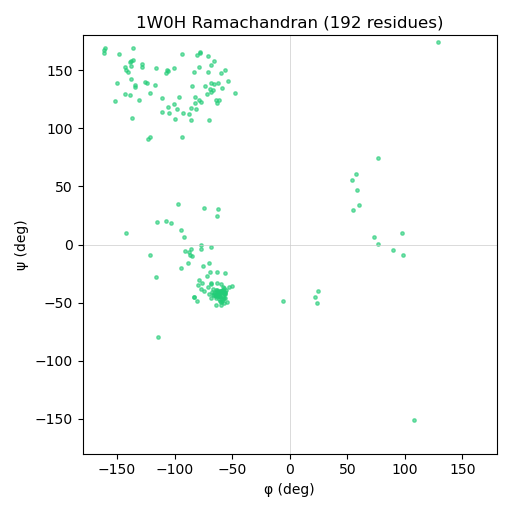.00 15.25 208 LYS A CA 1
ATOM 699 C C . LYS A 1 90 ? 18.117 92.349 32.199 1.00 15.62 208 LYS A C 1
ATOM 700 O O . LYS A 1 90 ? 19.324 92.418 31.946 1.00 16.29 208 LYS A O 1
ATOM 706 N N . LYS A 1 91 ? 17.649 92.125 33.425 1.00 14.73 209 LYS A N 1
ATOM 707 C CA . LYS A 1 91 ? 18.557 91.908 34.549 1.00 15.80 209 LYS A CA 1
ATOM 708 C C . LYS A 1 91 ? 19.441 90.681 34.379 1.00 15.30 209 LYS A C 1
ATOM 709 O O . LYS A 1 91 ? 20.626 90.720 34.716 1.00 16.21 209 LYS A O 1
ATOM 715 N N . VAL A 1 92 ? 18.879 89.590 33.869 1.00 14.74 210 VAL A N 1
ATOM 716 C CA . VAL A 1 92 ? 19.662 88.389 33.586 1.00 14.46 210 VAL A CA 1
ATOM 717 C C . VAL A 1 92 ? 20.762 88.679 32.558 1.00 15.26 210 VAL A C 1
ATOM 718 O O . VAL A 1 92 ? 21.925 88.286 32.739 1.00 16.05 210 VAL A O 1
ATOM 722 N N . ILE A 1 93 ? 20.402 89.395 31.493 1.00 16.01 211 ILE A N 1
ATOM 723 C CA . ILE A 1 93 ? 21.378 89.707 30.454 1.00 16.82 211 ILE A CA 1
ATOM 724 C C . ILE A 1 93 ? 22.506 90.578 31.052 1.00 17.96 211 ILE A C 1
ATOM 725 O O . ILE A 1 93 ? 23.688 90.320 30.796 1.00 18.53 211 ILE A O 1
ATOM 730 N N . ASP A 1 94 ? 22.145 91.561 31.872 1.00 18.58 212 ASP A N 1
ATOM 731 C CA . ASP A 1 94 ? 23.141 92.393 32.568 1.00 19.50 212 ASP A CA 1
ATOM 732 C C . ASP A 1 94 ? 24.084 91.573 33.430 1.00 20.09 212 ASP A C 1
ATOM 733 O O . ASP A 1 94 ? 25.305 91.810 33.421 1.00 20.59 212 ASP A O 1
ATOM 738 N N . TRP A 1 95 ? 23.505 90.639 34.187 1.00 19.86 213 TRP A N 1
ATOM 739 C CA . TRP A 1 95 ? 24.259 89.793 35.108 1.00 19.68 213 TRP A CA 1
ATOM 740 C C . TRP A 1 95 ? 25.241 88.921 34.341 1.00 19.96 213 TRP A C 1
ATOM 741 O O . TRP A 1 95 ? 26.412 88.799 34.742 1.00 20.16 213 TRP A O 1
ATOM 760 N N . LYS A 1 97 ? 26.484 89.547 31.417 1.00 22.70 215 LYS A N 1
ATOM 761 C CA . LYS A 1 97 ? 27.511 90.440 30.868 1.00 24.51 215 LYS A CA 1
ATOM 762 C C . LYS A 1 97 ? 28.534 90.826 31.950 1.00 24.35 215 LYS A C 1
ATOM 763 O O . LYS A 1 97 ? 29.761 90.880 31.686 1.00 24.45 215 LYS A O 1
ATOM 769 N N . LEU A 1 98 ? 28.038 91.080 33.162 1.00 24.72 216 LEU A N 1
ATOM 770 C CA . LEU A 1 98 ? 28.886 91.357 34.327 1.00 26.16 216 LEU A CA 1
ATOM 771 C C . LEU A 1 98 ? 29.846 90.200 34.605 1.00 26.40 216 LEU A C 1
ATOM 772 O O . LEU A 1 98 ? 31.017 90.420 34.959 1.00 27.18 216 LEU A O 1
ATOM 777 N N . LYS A 1 99 ? 29.343 88.980 34.433 1.00 25.95 217 LYS A N 1
ATOM 778 C CA . LYS A 1 99 ? 30.149 87.775 34.625 1.00 26.11 217 LYS A CA 1
ATOM 779 C C . LYS A 1 99 ? 31.086 87.514 33.446 1.00 26.58 217 LYS A C 1
ATOM 780 O O . LYS A 1 99 ? 31.844 86.538 33.456 1.00 26.66 217 LYS A O 1
ATOM 786 N N . GLU A 1 100 ? 31.035 88.394 32.442 1.00 26.80 218 GLU A N 1
ATOM 787 C CA . GLU A 1 100 ? 31.871 88.323 31.238 1.00 27.88 218 GLU A CA 1
ATOM 788 C C . GLU A 1 100 ? 31.668 87.030 30.445 1.00 26.96 218 GLU A C 1
ATOM 789 O O . GLU A 1 100 ? 32.589 86.511 29.826 1.00 27.54 218 GLU A O 1
ATOM 795 N N . LEU A 1 101 ? 30.439 86.523 30.449 1.00 26.22 219 LEU A N 1
ATOM 796 C CA . LEU A 1 101 ? 30.119 85.322 29.694 1.00 26.42 219 LEU A CA 1
ATOM 797 C C . LEU A 1 101 ? 29.974 85.649 28.224 1.00 27.28 219 LEU A C 1
ATOM 798 O O . LEU A 1 101 ? 29.158 86.493 27.844 1.00 27.81 219 LEU A O 1
ATOM 803 N N . GLY A 1 102 ? 30.771 84.986 27.396 1.00 27.63 220 GLY A N 1
ATOM 804 C CA . GLY A 1 102 ? 30.680 85.160 25.962 1.00 29.47 220 GLY A CA 1
ATOM 805 C C . GLY A 1 102 ? 31.734 86.125 25.458 1.00 30.38 220 GLY A C 1
ATOM 806 O O . GLY A 1 102 ? 31.908 86.241 24.244 1.00 31.66 220 GLY A O 1
ATOM 807 N N . THR A 1 103 ? 32.429 86.788 26.388 1.00 30.81 221 THR A N 1
ATOM 808 C CA . THR A 1 103 ? 33.564 87.672 26.067 1.00 31.08 221 THR A CA 1
ATOM 809 C C . THR A 1 103 ? 34.879 87.108 26.623 1.00 30.79 221 THR A C 1
ATOM 810 O O . THR A 1 103 ? 35.644 86.495 25.876 1.00 31.35 221 THR A O 1
ATOM 814 N N . LYS A 1 104 ? 35.133 87.290 27.918 1.00 30.00 222 LYS A N 1
ATOM 815 C CA . LYS A 1 104 ? 36.315 86.690 28.558 1.00 30.11 222 LYS A CA 1
ATOM 816 C C . LYS A 1 104 ? 36.190 85.169 28.694 1.00 29.50 222 LYS A C 1
ATOM 817 O O . LYS A 1 104 ? 37.179 84.432 28.528 1.00 29.64 222 LYS A O 1
ATOM 823 N N . TYR A 1 105 ? 34.968 84.708 28.977 1.00 28.29 223 TYR A N 1
ATOM 824 C CA . TYR A 1 105 ? 34.733 83.313 29.314 1.00 27.29 223 TYR A CA 1
ATOM 825 C C . TYR A 1 105 ? 33.839 82.578 28.322 1.00 26.55 223 TYR A C 1
ATOM 826 O O . TYR A 1 105 ? 32.800 83.096 27.883 1.00 26.64 223 TYR A O 1
ATOM 835 N N . LYS A 1 106 ? 34.231 81.351 27.996 1.00 25.61 224 LYS A N 1
ATOM 836 C CA . LYS A 1 106 ? 33.431 80.468 27.156 1.00 24.89 224 LYS A CA 1
ATOM 837 C C . LYS A 1 106 ? 32.429 79.753 28.070 1.00 23.74 224 LYS A C 1
ATOM 838 O O . LYS A 1 106 ? 32.785 79.317 29.169 1.00 23.59 224 LYS A O 1
ATOM 844 N N . TYR A 1 107 ? 31.185 79.661 27.629 1.00 22.58 225 TYR A N 1
ATOM 845 C CA . TYR A 1 107 ? 30.136 79.096 28.489 1.00 21.47 225 TYR A CA 1
ATOM 846 C C . TYR A 1 107 ? 29.048 78.370 27.709 1.00 20.90 225 TYR A C 1
ATOM 847 O O . TYR A 1 107 ? 28.903 78.526 26.498 1.00 21.46 225 TYR A O 1
ATOM 856 N N . SER A 1 108 ? 28.266 77.566 28.430 1.00 19.97 226 SER A N 1
ATOM 857 C CA . SER A 1 108 ? 27.103 76.913 27.879 1.00 20.34 226 SER A CA 1
ATOM 858 C C . SER A 1 108 ? 25.981 76.996 28.916 1.00 18.75 226 SER A C 1
ATOM 859 O O . SER A 1 108 ? 26.261 77.133 30.094 1.00 19.72 226 SER A O 1
ATOM 862 N N . LEU A 1 109 ? 24.733 76.964 28.450 1.00 17.82 227 LEU A N 1
ATOM 863 C CA . LEU A 1 109 ? 23.583 76.741 29.329 1.00 17.17 227 LEU A CA 1
ATOM 864 C C . LEU A 1 109 ? 23.434 75.237 29.527 1.00 16.77 227 LEU A C 1
ATOM 865 O O . LEU A 1 109 ? 23.721 74.449 28.622 1.00 17.94 227 LEU A O 1
ATOM 870 N N . LEU A 1 110 ? 22.941 74.852 30.703 1.00 15.67 228 LEU A N 1
ATOM 871 C CA . LEU A 1 110 ? 22.644 73.450 30.989 1.00 14.61 228 LEU A CA 1
ATOM 872 C C . LEU A 1 110 ? 21.257 73.407 31.647 1.00 14.14 228 LEU A C 1
ATOM 873 O O . LEU A 1 110 ? 20.920 74.249 32.481 1.00 14.30 228 LEU A O 1
ATOM 878 N N . THR A 1 111 ? 20.455 72.443 31.230 1.00 14.00 229 THR A N 1
ATOM 879 C CA . THR A 1 111 ? 19.059 72.353 31.660 1.00 15.01 229 THR A CA 1
ATOM 880 C C . THR A 1 111 ? 18.659 70.930 32.014 1.00 15.53 229 THR A C 1
ATOM 881 O O . THR A 1 111 ? 19.316 69.970 31.644 1.00 15.19 229 THR A O 1
ATOM 885 N N . ASP A 1 112 ? 17.495 70.807 32.619 1.00 15.58 230 ASP A N 1
ATOM 886 C CA . ASP A 1 112 ? 16.938 69.528 32.974 1.00 18.40 230 ASP A CA 1
ATOM 887 C C . ASP A 1 112 ? 15.919 69.011 31.940 1.00 20.03 230 ASP A C 1
ATOM 888 O O . ASP A 1 112 ? 14.963 68.324 32.286 1.00 23.32 230 ASP A O 1
ATOM 893 N N . GLY A 1 113 ? 16.147 69.296 30.664 1.00 20.47 231 GLY A N 1
ATOM 894 C CA . GLY A 1 113 ? 15.201 68.907 29.626 1.00 20.31 231 GLY A CA 1
ATOM 895 C C . GLY A 1 113 ? 14.828 70.076 28.734 1.00 20.59 231 GLY A C 1
ATOM 896 O O . GLY A 1 113 ? 15.214 71.211 29.016 1.00 21.16 231 GLY A O 1
ATOM 897 N N . SER A 1 114 ? 14.055 69.802 27.682 1.00 19.62 232 SER A N 1
ATOM 898 C CA . SER A 1 114 ? 13.630 70.840 26.734 1.00 19.87 232 SER A CA 1
ATOM 899 C C . SER A 1 114 ? 12.549 71.753 27.308 1.00 18.77 232 SER A C 1
ATOM 900 O O . SER A 1 114 ? 12.571 72.973 27.078 1.00 18.79 232 SER A O 1
ATOM 903 N N . TRP A 1 115 ? 11.599 71.182 28.050 1.00 17.61 233 TRP A N 1
ATOM 904 C CA . TRP A 1 115 ? 10.529 71.998 28.635 1.00 17.48 233 TRP A CA 1
ATOM 905 C C . TRP A 1 115 ? 11.103 72.990 29.644 1.00 17.10 233 TRP A C 1
ATOM 906 O O . TRP A 1 115 ? 10.738 74.175 29.670 1.00 16.67 233 TRP A O 1
ATOM 917 N N . ASP A 1 116 ? 12.014 72.486 30.481 1.00 16.95 234 ASP A N 1
ATOM 918 C CA . ASP A 1 116 ? 12.332 73.147 31.741 1.00 17.18 234 ASP A CA 1
ATOM 919 C C . ASP A 1 116 ? 13.041 74.483 31.623 1.00 16.40 234 ASP A C 1
ATOM 920 O O . ASP A 1 116 ? 13.045 75.280 32.564 1.00 16.51 234 ASP A O 1
ATOM 933 N N . SER A 1 118 ? 14.009 75.815 27.719 1.00 13.09 236 SER A N 1
ATOM 934 C CA . SER A 1 118 ? 13.679 76.372 26.401 1.00 12.51 236 SER A CA 1
ATOM 935 C C . SER A 1 118 ? 12.167 76.576 26.115 1.00 12.70 236 SER A C 1
ATOM 936 O O . SER A 1 118 ? 11.776 77.663 25.657 1.00 13.05 236 SER A O 1
ATOM 941 N N . LYS A 1 119 ? 11.312 75.577 26.372 1.00 12.40 237 LYS A N 1
ATOM 942 C CA . LYS A 1 119 ? 9.899 75.733 25.979 1.00 11.79 237 LYS A CA 1
ATOM 943 C C . LYS A 1 119 ? 9.232 76.846 26.804 1.00 11.86 237 LYS A C 1
ATOM 944 O O . LYS A 1 119 ? 8.481 77.654 26.252 1.00 11.54 237 LYS A O 1
ATOM 950 N N . PHE A 1 120 ? 9.486 76.891 28.123 1.00 11.64 238 PHE A N 1
ATOM 951 C CA . PHE A 1 120 ? 8.914 77.999 28.914 1.00 11.26 238 PHE A CA 1
ATOM 952 C C . PHE A 1 120 ? 9.396 79.347 28.416 1.00 11.30 238 PHE A C 1
ATOM 953 O O . PHE A 1 120 ? 8.594 80.284 28.334 1.00 12.10 238 PHE A O 1
ATOM 961 N N . LEU A 1 121 ? 10.681 79.432 28.062 1.00 11.09 239 LEU A N 1
ATOM 962 C CA . LEU A 1 121 ? 11.249 80.700 27.553 1.00 11.20 239 LEU A CA 1
ATOM 963 C C . LEU A 1 121 ? 10.635 81.038 26.195 1.00 11.18 239 LEU A C 1
ATOM 964 O O . LEU A 1 121 ? 10.336 82.216 25.915 1.00 11.50 239 LEU A O 1
ATOM 969 N N . ASN A 1 122 ? 10.471 80.023 25.347 1.00 11.86 240 ASN A N 1
ATOM 970 C CA . ASN A 1 122 ? 9.871 80.205 24.028 1.00 11.45 240 ASN A CA 1
ATOM 971 C C . ASN A 1 122 ? 8.443 80.732 24.144 1.00 11.39 240 ASN A C 1
ATOM 972 O O . ASN A 1 122 ? 8.092 81.734 23.509 1.00 11.25 240 ASN A O 1
ATOM 977 N N . ILE A 1 123 ? 7.625 80.102 24.996 1.00 11.26 241 ILE A N 1
ATOM 978 C CA . ILE A 1 123 ? 6.278 80.595 25.236 1.00 10.61 241 ILE A CA 1
ATOM 979 C C . ILE A 1 123 ? 6.333 82.026 25.757 1.00 10.67 241 ILE A C 1
ATOM 980 O O . ILE A 1 123 ? 5.603 82.889 25.273 1.00 10.70 241 ILE A O 1
ATOM 985 N N . GLN A 1 124 ? 7.168 82.277 26.759 1.00 9.95 242 GLN A N 1
ATOM 986 C CA . GLN A 1 124 ? 7.191 83.589 27.400 1.00 10.19 242 GLN A CA 1
ATOM 987 C C . GLN A 1 124 ? 7.623 84.678 26.424 1.00 9.95 242 GLN A C 1
ATOM 988 O O . GLN A 1 124 ? 7.055 85.786 26.459 1.00 11.01 242 GLN A O 1
ATOM 994 N N . CYS A 1 125 ? 8.592 84.379 25.555 1.00 10.89 243 CYS A N 1
ATOM 995 C CA . CYS A 1 125 ? 9.060 85.404 24.600 1.00 11.24 243 CYS A CA 1
ATOM 996 C C . CYS A 1 125 ? 7.968 85.718 23.582 1.00 12.23 243 CYS A C 1
ATOM 997 O O . CYS A 1 125 ? 7.818 86.876 23.167 1.00 12.30 243 CYS A O 1
ATOM 1000 N N . GLN A 1 126 ? 7.171 84.715 23.223 1.00 11.16 244 GLN A N 1
ATOM 1001 C CA . GLN A 1 126 ? 5.988 84.968 22.390 1.00 10.87 244 GLN A CA 1
ATOM 1002 C C . GLN A 1 126 ? 5.046 85.934 23.104 1.00 11.06 244 GLN A C 1
ATOM 1003 O O . GLN A 1 126 ? 4.664 86.962 22.549 1.00 11.50 244 GLN A O 1
ATOM 1009 N N . LEU A 1 127 ? 4.695 85.621 24.356 1.00 11.01 245 LEU A N 1
ATOM 1010 C CA . LEU A 1 127 ? 3.771 86.472 25.113 1.00 11.84 245 LEU A CA 1
ATOM 1011 C C . LEU A 1 127 ? 4.262 87.912 25.326 1.00 12.20 245 LEU A C 1
ATOM 1012 O O . LEU A 1 127 ? 3.466 88.856 25.250 1.00 14.03 245 LEU A O 1
ATOM 1017 N N . SER A 1 128 ? 5.556 88.064 25.603 1.00 11.89 246 SER A N 1
ATOM 1018 C CA . SER A 1 128 ? 6.158 89.368 25.893 1.00 11.96 246 SER A CA 1
ATOM 1019 C C . SER A 1 128 ? 6.577 90.134 24.645 1.00 12.76 246 SER A C 1
ATOM 1020 O O . SER A 1 128 ? 7.064 91.265 24.760 1.00 13.67 246 SER A O 1
ATOM 1023 N N . ARG A 1 129 ? 6.421 89.495 23.479 1.00 12.99 247 ARG A N 1
ATOM 1024 C CA . ARG A 1 129 ? 6.815 90.095 22.185 1.00 14.19 247 ARG A CA 1
ATOM 1025 C C . ARG A 1 129 ? 8.290 90.453 22.195 1.00 13.82 247 ARG A C 1
ATOM 1026 O O . ARG A 1 129 ? 8.706 91.566 21.813 1.00 15.75 247 ARG A O 1
ATOM 1034 N N . LEU A 1 130 ? 9.092 89.499 22.663 1.00 11.76 248 LEU A N 1
ATOM 1035 C CA . LEU A 1 130 ? 10.546 89.656 22.721 1.00 12.41 248 LEU A CA 1
ATOM 1036 C C . LEU A 1 130 ? 11.162 88.628 21.807 1.00 12.98 248 LEU A C 1
ATOM 1037 O O . LEU A 1 130 ? 10.594 87.549 21.587 1.00 13.25 248 LEU A O 1
ATOM 1042 N N . LYS A 1 131 ? 12.340 88.935 21.276 1.00 12.83 249 LYS A N 1
ATOM 1043 C CA . LYS A 1 131 ? 13.085 87.891 20.561 1.00 12.70 249 LYS A CA 1
ATOM 1044 C C . LYS A 1 131 ? 13.521 86.782 21.504 1.00 12.53 249 LYS A C 1
ATOM 1045 O O . LYS A 1 131 ? 13.971 87.063 22.613 1.00 13.44 249 LYS A O 1
ATOM 1051 N N . TYR A 1 132 ? 13.391 85.531 21.053 1.00 12.90 250 TYR A N 1
ATOM 1052 C CA . TYR A 1 132 ? 13.981 84.443 21.844 1.00 13.63 250 TYR A CA 1
ATOM 1053 C C . TYR A 1 132 ? 15.495 84.677 21.844 1.00 14.08 250 TYR A C 1
ATOM 1054 O O . TYR A 1 132 ? 16.103 84.768 20.766 1.00 13.67 250 TYR A O 1
ATOM 1063 N N . PRO A 1 133 ? 16.127 84.771 23.010 1.00 14.28 251 PRO A N 1
ATOM 1064 C CA . PRO A 1 133 ? 17.552 85.120 23.068 1.00 15.15 251 PRO A CA 1
ATOM 1065 C C . PRO A 1 133 ? 18.449 84.093 22.359 1.00 16.03 251 PRO A C 1
ATOM 1066 O O . PRO A 1 133 ? 18.353 82.885 22.636 1.00 16.48 251 PRO A O 1
ATOM 1070 N N . PRO A 1 134 ? 19.258 84.535 21.395 1.00 15.99 252 PRO A N 1
ATOM 1071 C CA . PRO A 1 134 ? 20.174 83.612 20.713 1.00 17.26 252 PRO A CA 1
ATOM 1072 C C . PRO A 1 134 ? 21.012 82.764 21.670 1.00 18.04 252 PRO A C 1
ATOM 1073 O O . PRO A 1 134 ? 21.221 81.581 21.346 1.00 19.41 252 PRO A O 1
ATOM 1077 N N . PHE A 1 135 ? 21.419 83.316 22.809 1.00 18.94 253 PHE A N 1
ATOM 1078 C CA . PHE A 1 135 ? 22.265 82.537 23.731 1.00 20.69 253 PHE A CA 1
ATOM 1079 C C . PHE A 1 135 ? 21.555 81.296 24.271 1.00 20.30 253 PHE A C 1
ATOM 1080 O O . PHE A 1 135 ? 22.223 80.330 24.686 1.00 21.38 253 PHE A O 1
ATOM 1088 N N . ALA A 1 136 ? 20.222 81.324 24.276 1.00 19.18 254 ALA A N 1
ATOM 1089 C CA . ALA A 1 136 ? 19.435 80.188 24.768 1.00 17.56 254 ALA A CA 1
ATOM 1090 C C . ALA A 1 136 ? 18.977 79.197 23.697 1.00 17.23 254 ALA A C 1
ATOM 1091 O O . ALA A 1 136 ? 18.133 78.336 23.957 1.00 16.15 254 ALA A O 1
ATOM 1093 N N . LYS A 1 137 ? 19.535 79.293 22.480 1.00 17.29 255 LYS A N 1
ATOM 1094 C CA . LYS A 1 137 ? 19.054 78.472 21.376 1.00 17.92 255 LYS A CA 1
ATOM 1095 C C . LYS A 1 137 ? 19.722 77.091 21.300 1.00 17.66 255 LYS A C 1
ATOM 1096 O O . LYS A 1 137 ? 19.280 76.234 20.541 1.00 19.12 255 LYS A O 1
ATOM 1102 N N . LYS A 1 138 ? 20.753 76.904 22.108 1.00 18.33 256 LYS A N 1
ATOM 1103 C CA . LYS A 1 138 ? 21.363 75.580 22.267 1.00 18.70 256 LYS A CA 1
ATOM 1104 C C . LYS A 1 138 ? 21.770 75.419 23.726 1.00 18.22 256 LYS A C 1
ATOM 1105 O O . LYS A 1 138 ? 22.041 76.396 24.409 1.00 18.33 256 LYS A O 1
ATOM 1111 N N . TRP A 1 139 ? 21.817 74.170 24.198 1.00 17.75 257 TRP A N 1
ATOM 1112 C CA . TRP A 1 139 ? 22.103 73.914 25.611 1.00 17.48 257 TRP A CA 1
ATOM 1113 C C . TRP A 1 139 ? 22.573 72.478 25.789 1.00 17.04 257 TRP A C 1
ATOM 1114 O O . TRP A 1 139 ? 22.470 71.650 24.887 1.00 17.54 257 TRP A O 1
ATOM 1125 N N . ILE A 1 140 ? 23.074 72.208 26.987 1.00 16.57 258 ILE A N 1
ATOM 1126 C CA . ILE A 1 140 ? 23.351 70.839 27.428 1.00 16.46 258 ILE A CA 1
ATOM 1127 C C . ILE A 1 140 ? 22.105 70.372 28.156 1.00 15.72 258 ILE A C 1
ATOM 1128 O O . ILE A 1 140 ? 21.765 70.916 29.191 1.00 16.18 258 ILE A O 1
ATOM 1133 N N . ASN A 1 141 ? 21.420 69.400 27.585 1.00 16.22 259 ASN A N 1
ATOM 1134 C CA . ASN A 1 141 ? 20.297 6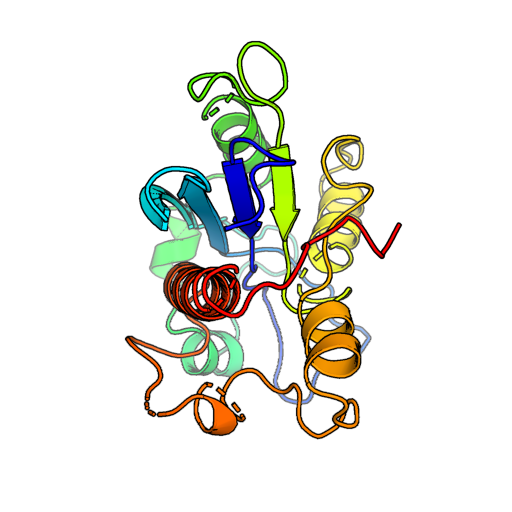8.759 28.227 1.00 15.75 259 ASN A CA 1
ATOM 1135 C C . ASN A 1 141 ? 20.881 67.652 29.101 1.00 15.94 259 ASN A C 1
ATOM 1136 O O . ASN A 1 141 ? 21.371 66.648 28.578 1.00 16.08 259 ASN A O 1
ATOM 1141 N N . ILE A 1 142 ? 20.864 67.860 30.418 1.00 14.28 260 ILE A N 1
ATOM 1142 C CA . ILE A 1 142 ? 21.576 66.935 31.316 1.00 15.04 260 ILE A CA 1
ATOM 1143 C C . ILE A 1 142 ? 20.912 65.552 31.388 1.00 15.35 260 ILE A C 1
ATOM 1144 O O . ILE A 1 142 ? 21.585 64.560 31.682 1.00 15.71 260 ILE A O 1
ATOM 1149 N N . ARG A 1 143 ? 19.614 65.467 31.080 1.00 16.17 261 ARG A N 1
ATOM 1150 C CA . ARG A 1 143 ? 18.974 64.151 31.011 1.00 16.64 261 ARG A CA 1
ATOM 1151 C C . ARG A 1 143 ? 19.584 63.324 29.889 1.00 17.27 261 ARG A C 1
ATOM 1152 O O . ARG A 1 143 ? 19.816 62.125 30.059 1.00 17.87 261 ARG A O 1
ATOM 1160 N N . LYS A 1 144 ? 19.843 63.969 28.753 1.00 17.46 262 LYS A N 1
ATOM 1161 C CA . LYS A 1 144 ? 20.472 63.300 27.616 1.00 18.40 262 LYS A CA 1
ATOM 1162 C C . LYS A 1 144 ? 21.915 62.949 27.970 1.00 17.71 262 LYS A C 1
ATOM 1163 O O . LYS A 1 144 ? 22.340 61.830 27.718 1.00 18.36 262 LYS A O 1
ATOM 1169 N N . SER A 1 145 ? 22.638 63.896 28.562 1.00 17.28 263 SER A N 1
ATOM 1170 C CA . SER A 1 145 ? 24.045 63.668 28.928 1.00 16.16 263 SER A CA 1
ATOM 1171 C C . SER A 1 145 ? 24.123 62.504 29.902 1.00 16.54 263 SER A C 1
ATOM 1172 O O . SER A 1 145 ? 24.926 61.601 29.717 1.00 17.13 263 SER A O 1
ATOM 1175 N N . TYR A 1 146 ? 23.304 62.545 30.944 1.00 15.93 264 TYR A N 1
ATOM 1176 C CA . TYR A 1 146 ? 23.303 61.495 31.973 1.00 15.62 264 TYR A CA 1
ATOM 1177 C C . TYR A 1 146 ? 22.933 60.121 31.405 1.00 16.54 264 TYR A C 1
ATOM 1178 O O . TYR A 1 146 ? 23.600 59.100 31.691 1.00 16.68 264 TYR A O 1
ATOM 1187 N N . GLY A 1 147 ? 21.871 60.073 30.609 1.00 16.90 265 GLY A N 1
ATOM 1188 C CA . GLY A 1 147 ? 21.466 58.837 29.971 1.00 17.58 265 GLY A CA 1
ATOM 1189 C C . GLY A 1 147 ? 22.573 58.223 29.137 1.00 18.92 265 GLY A C 1
ATOM 1190 O O . GLY A 1 147 ? 22.780 57.003 29.202 1.00 20.45 265 GLY A O 1
ATOM 1191 N N . ASN A 1 148 ? 23.294 59.045 28.385 1.00 19.18 266 ASN A N 1
ATOM 1192 C CA . ASN A 1 148 ? 24.356 58.546 27.509 1.00 20.32 266 ASN A CA 1
ATOM 1193 C C . ASN A 1 148 ? 25.614 58.173 28.278 1.00 20.13 266 ASN A C 1
ATOM 1194 O O . ASN A 1 148 ? 26.318 57.224 27.906 1.00 22.09 266 ASN A O 1
ATOM 1199 N N . PHE A 1 149 ? 25.896 58.888 29.357 1.00 18.57 267 PHE A N 1
ATOM 1200 C CA . PHE A 1 149 ? 27.166 58.688 30.050 1.00 18.13 267 PHE A CA 1
ATOM 1201 C C . PHE A 1 149 ? 27.073 57.496 31.010 1.00 18.60 267 PHE A C 1
ATOM 1202 O O . PHE A 1 149 ? 27.971 56.644 31.044 1.00 18.57 267 PHE A O 1
ATOM 1210 N N . TYR A 1 150 ? 25.987 57.433 31.764 1.00 18.45 268 TYR A N 1
ATOM 1211 C CA . TYR A 1 150 ? 25.761 56.335 32.709 1.00 19.05 268 TYR A CA 1
ATOM 1212 C C . TYR A 1 150 ? 24.999 55.162 32.088 1.00 19.84 268 TYR A C 1
ATOM 1213 O O . TYR A 1 150 ? 24.816 54.128 32.745 1.00 21.22 268 TYR A O 1
ATOM 1222 N N . LYS A 1 151 ? 24.544 55.325 30.845 1.00 21.05 269 LYS A N 1
ATOM 1223 C CA . LYS A 1 151 ? 23.856 54.260 30.098 1.00 23.23 269 LYS A CA 1
ATOM 1224 C C . LYS A 1 151 ? 22.617 53.772 30.846 1.00 23.57 269 LYS A C 1
ATOM 1225 O O . LYS A 1 151 ? 22.506 52.601 31.244 1.00 24.43 269 LYS A O 1
ATOM 1231 N N . VAL A 1 152 ? 21.696 54.709 31.060 1.00 23.17 270 VAL A N 1
ATOM 1232 C CA . VAL A 1 152 ? 20.411 54.422 31.703 1.00 23.46 270 VAL A CA 1
ATOM 1233 C C . VAL A 1 152 ? 19.281 54.966 30.817 1.00 24.04 270 VAL A C 1
ATOM 1234 O O . VAL A 1 152 ? 19.491 55.927 30.067 1.00 24.39 270 VAL A O 1
ATOM 1238 N N . PRO A 1 153 ? 18.092 54.362 30.887 1.00 24.98 271 PRO A N 1
ATOM 1239 C CA . PRO A 1 153 ? 16.960 54.845 30.079 1.00 25.52 271 PRO A CA 1
ATOM 1240 C C . PRO A 1 153 ? 16.438 56.188 30.587 1.00 25.58 271 PRO A C 1
ATOM 1241 O O . PRO A 1 153 ? 16.696 56.548 31.740 1.00 24.98 271 PRO A O 1
ATOM 1245 N N . ARG A 1 154 ? 15.681 56.887 29.736 1.00 26.34 272 ARG A N 1
ATOM 1246 C CA . ARG A 1 154 ? 15.078 58.183 30.083 1.00 27.27 272 ARG A CA 1
ATOM 1247 C C . ARG A 1 154 ? 14.266 58.134 31.376 1.00 27.10 272 ARG A C 1
ATOM 1248 O O . ARG A 1 154 ? 14.260 59.088 32.163 1.00 27.32 272 ARG A O 1
ATOM 1256 N N . SER A 1 155 ? 13.588 57.017 31.607 1.00 27.75 273 SER A N 1
ATOM 1257 C CA . SER A 1 155 ? 12.821 56.824 32.828 1.00 27.97 273 SER A CA 1
ATOM 1258 C C . SER A 1 155 ? 13.662 56.989 34.103 1.00 27.11 273 SER A C 1
ATOM 1259 O O . SER A 1 155 ? 13.143 57.331 35.163 1.00 28.22 273 SER A O 1
ATOM 1262 N N . GLN A 1 156 ? 14.969 56.771 33.984 1.00 25.36 274 GLN A N 1
ATOM 1263 C CA . GLN A 1 156 ? 15.855 56.834 35.133 1.00 24.20 274 GLN A CA 1
ATOM 1264 C C . GLN A 1 156 ? 16.676 58.123 35.180 1.00 22.72 274 GLN A C 1
ATOM 1265 O O . GLN A 1 156 ? 17.670 58.203 35.908 1.00 22.44 274 GLN A O 1
ATOM 1276 N N . THR A 1 157 ? 16.227 59.144 34.444 1.00 20.81 275 THR A N 1
ATOM 1277 C CA . THR A 1 157 ? 16.873 60.470 34.503 1.00 19.58 275 THR A CA 1
ATOM 1278 C C . THR A 1 157 ? 15.960 61.561 35.076 1.00 19.25 275 THR A C 1
ATOM 1279 O O . THR A 1 157 ? 16.208 62.767 34.908 1.00 18.41 275 THR A O 1
ATOM 1283 N N . LYS A 1 158 ? 14.918 61.141 35.784 1.00 19.19 276 LYS A N 1
ATOM 1284 C CA . LYS A 1 158 ? 14.171 62.065 36.626 1.00 20.03 276 LYS A CA 1
ATOM 1285 C C . LYS A 1 158 ? 15.138 62.646 37.653 1.00 19.39 276 LYS A C 1
ATOM 1286 O O . LYS A 1 158 ? 16.076 61.965 38.077 1.00 19.31 276 LYS A O 1
ATOM 1292 N N . LEU A 1 159 ? 14.927 63.896 38.051 1.00 18.43 277 LEU A N 1
ATOM 1293 C CA . LEU A 1 159 ? 15.898 64.584 38.916 1.00 18.80 277 LEU A CA 1
ATOM 1294 C C . LEU A 1 159 ? 16.232 63.808 40.205 1.00 19.00 277 LEU A C 1
ATOM 1295 O O . LEU A 1 159 ? 17.411 63.637 40.532 1.00 18.34 277 LEU A O 1
ATOM 1300 N N . THR A 1 160 ? 15.218 63.347 40.935 1.00 19.74 278 THR A N 1
ATOM 1301 C CA . THR A 1 160 ? 15.469 62.599 42.173 1.00 21.13 278 THR A CA 1
ATOM 1302 C C . THR A 1 160 ? 16.214 61.279 41.942 1.00 20.31 278 THR A C 1
ATOM 1303 O O . THR A 1 160 ? 16.991 60.855 42.805 1.00 20.48 278 THR A O 1
ATOM 1307 N N . ILE A 1 161 ? 15.967 60.639 40.798 1.00 19.84 279 ILE A N 1
ATOM 1308 C CA . ILE A 1 161 ? 16.622 59.359 40.479 1.00 19.57 279 ILE A CA 1
ATOM 1309 C C . ILE A 1 161 ? 18.086 59.585 40.101 1.00 19.21 279 ILE A C 1
ATOM 1310 O O . ILE A 1 161 ? 18.978 58.795 40.481 1.00 18.92 279 ILE A O 1
ATOM 1323 N N . LEU A 1 163 ? 19.990 61.916 41.273 1.00 16.56 281 LEU A N 1
ATOM 1324 C CA . LEU A 1 163 ? 20.650 62.160 42.547 1.00 16.37 281 LEU A CA 1
ATOM 1325 C C . LEU A 1 163 ? 20.855 60.856 43.312 1.00 17.06 281 LEU A C 1
ATOM 1326 O O . LEU A 1 163 ? 21.987 60.569 43.746 1.00 17.71 281 LEU A O 1
ATOM 1331 N N . GLU A 1 164 ? 19.786 60.072 43.448 1.00 17.60 282 GLU A N 1
ATOM 1332 C CA . GLU A 1 164 ? 19.842 58.824 44.224 1.00 18.89 282 GLU A CA 1
ATOM 1333 C C . GLU A 1 164 ? 20.883 57.837 43.662 1.00 18.35 282 GLU A C 1
ATOM 1334 O O . GLU A 1 164 ? 21.618 57.195 44.430 1.00 19.14 282 GLU A O 1
ATOM 1340 N N . LYS A 1 165 ? 20.938 57.712 42.343 1.00 17.83 283 LYS A N 1
ATOM 1341 C CA . LYS A 1 165 ? 21.865 56.751 41.706 1.00 17.70 283 LYS A CA 1
ATOM 1342 C C . LYS A 1 165 ? 23.309 57.096 42.084 1.00 18.42 283 LYS A C 1
ATOM 1343 O O . LYS A 1 165 ? 24.156 56.202 42.257 1.00 19.20 283 LYS A O 1
ATOM 1349 N N . LEU A 1 166 ? 23.580 58.389 42.227 1.00 17.12 284 LEU A N 1
ATOM 1350 C CA . LEU A 1 166 ? 24.937 58.869 42.493 1.00 17.41 284 LEU A CA 1
ATOM 1351 C C . LEU A 1 166 ? 25.244 59.001 43.993 1.00 17.55 284 LEU A C 1
ATOM 1352 O O . LEU A 1 166 ? 26.296 59.511 44.363 1.00 18.70 284 LEU A O 1
ATOM 1357 N N . GLY A 1 167 ? 24.320 58.547 44.838 1.00 17.88 285 GLY A N 1
ATOM 1358 C CA . GLY A 1 167 ? 24.482 58.611 46.281 1.00 17.74 285 GLY A CA 1
ATOM 1359 C C . GLY A 1 167 ? 24.265 59.978 46.889 1.00 18.64 285 GLY A C 1
ATOM 1360 O O . GLY A 1 167 ? 24.810 60.298 47.935 1.00 19.80 285 GLY A O 1
ATOM 1369 N N . ASP A 1 169 ? 21.455 63.154 48.087 1.00 21.95 287 ASP A N 1
ATOM 1370 C CA . ASP A 1 169 ? 20.105 63.552 48.472 1.00 22.93 287 ASP A CA 1
ATOM 1371 C C . ASP A 1 169 ? 19.793 64.864 47.777 1.00 22.09 287 ASP A C 1
ATOM 1372 O O . ASP A 1 169 ? 20.713 65.590 47.399 1.00 22.13 287 ASP A O 1
ATOM 1377 N N . TYR A 1 170 ? 18.501 65.156 47.611 1.00 21.23 288 TYR A N 1
ATOM 1378 C CA . TYR A 1 170 ? 18.062 66.480 47.157 1.00 20.65 288 TYR A CA 1
ATOM 1379 C C . TYR A 1 170 ? 18.269 67.480 48.290 1.00 20.94 288 TYR A C 1
ATOM 1380 O O . TYR A 1 170 ? 17.865 67.242 49.442 1.00 21.44 288 TYR A O 1
ATOM 1389 N N . ASP A 1 171 ? 18.919 68.592 47.967 1.00 20.14 289 ASP A N 1
ATOM 1390 C CA . ASP A 1 171 ? 19.196 69.624 48.938 1.00 21.74 289 ASP A CA 1
ATOM 1391 C C . ASP A 1 171 ? 18.249 70.799 48.712 1.00 21.64 289 ASP A C 1
ATOM 1392 O O . ASP A 1 171 ? 18.319 71.460 47.690 1.00 22.38 289 ASP A O 1
ATOM 1397 N N . GLY A 1 172 ? 17.347 71.038 49.659 1.00 21.33 290 GLY A N 1
ATOM 1398 C CA . GLY A 1 172 ? 16.433 72.170 49.559 1.00 20.87 290 GLY A CA 1
ATOM 1399 C C . GLY A 1 172 ? 15.017 71.735 49.246 1.00 20.89 290 GLY A C 1
ATOM 1400 O O . GLY A 1 172 ? 14.588 70.624 49.594 1.00 21.07 290 GLY A O 1
ATOM 1401 N N . ARG A 1 173 ? 14.268 72.612 48.571 1.00 19.76 291 ARG A N 1
ATOM 1402 C CA . ARG A 1 173 ? 12.856 72.361 48.329 1.00 19.49 291 ARG A CA 1
ATOM 1403 C C . ARG A 1 173 ? 12.603 72.105 46.848 1.00 19.22 291 ARG A C 1
ATOM 1404 O O . ARG A 1 173 ? 12.792 73.016 46.051 1.00 18.94 291 ARG A O 1
ATOM 1412 N N . PRO A 1 174 ? 12.194 70.895 46.465 1.00 19.14 292 PRO A N 1
ATOM 1413 C CA . PRO A 1 174 ? 11.834 70.637 45.061 1.00 19.07 292 PRO A CA 1
ATOM 1414 C C . PRO A 1 174 ? 10.780 71.626 44.538 1.00 19.05 292 PRO A C 1
ATOM 1415 O O . PRO A 1 174 ? 9.847 72.022 45.259 1.00 18.45 292 PRO A O 1
ATOM 1419 N N . HIS A 1 175 ? 10.977 72.038 43.289 1.00 18.90 293 HIS A N 1
ATOM 1420 C CA . HIS A 1 175 ? 10.118 73.021 42.590 1.00 18.71 293 HIS A CA 1
ATOM 1421 C C . HIS A 1 175 ? 10.257 74.464 43.043 1.00 18.38 293 HIS A C 1
ATOM 1422 O O . HIS A 1 175 ? 9.479 75.318 42.614 1.00 18.06 293 HIS A O 1
ATOM 1429 N N . CYS A 1 176 ? 11.224 74.738 43.919 1.00 17.99 294 CYS A N 1
ATOM 1430 C CA . CYS A 1 176 ? 11.841 76.056 43.990 1.00 17.48 294 CYS A CA 1
ATOM 1431 C C . CYS A 1 176 ? 12.832 76.078 42.818 1.00 17.31 294 CYS A C 1
ATOM 1432 O O . CYS A 1 176 ? 13.697 75.196 42.711 1.00 16.63 294 CYS A O 1
ATOM 1435 N N . GLY A 1 177 ? 12.719 77.064 41.923 1.00 15.37 295 GLY A N 1
ATOM 1436 C CA . GLY A 1 177 ? 13.578 77.065 40.741 1.00 16.12 295 GLY A CA 1
ATOM 1437 C C . GLY A 1 177 ? 15.068 77.148 41.056 1.00 15.89 295 GLY A C 1
ATOM 1438 O O . GLY A 1 177 ? 15.883 76.470 40.421 1.00 15.93 295 GLY A O 1
ATOM 1439 N N . LEU A 1 178 ? 15.429 77.998 42.008 1.00 15.39 296 LEU A N 1
ATOM 1440 C CA . LEU A 1 178 ? 16.818 78.127 42.404 1.00 15.12 296 LEU A CA 1
ATOM 1441 C C . LEU A 1 178 ? 17.336 76.805 43.016 1.00 15.01 296 LEU A C 1
ATOM 1442 O O . LEU A 1 178 ? 18.435 76.382 42.684 1.00 14.85 296 LEU A O 1
ATOM 1447 N N . ASP A 1 179 ? 16.550 76.185 43.893 1.00 15.78 297 ASP A N 1
ATOM 1448 C CA . ASP A 1 179 ? 16.954 74.894 44.480 1.00 15.90 297 ASP A CA 1
ATOM 1449 C C . ASP A 1 179 ? 17.063 73.788 43.430 1.00 15.42 297 ASP A C 1
ATOM 1450 O O . ASP A 1 179 ? 18.037 73.021 43.441 1.00 16.03 297 ASP A O 1
ATOM 1455 N N . ASP A 1 180 ? 16.102 73.695 42.511 1.00 15.71 298 ASP A N 1
ATOM 1456 C CA . ASP A 1 180 ? 16.225 72.705 41.431 1.00 14.97 298 ASP A CA 1
ATOM 1457 C C . ASP A 1 180 ? 17.477 72.972 40.603 1.00 15.03 298 ASP A C 1
ATOM 1458 O O . ASP A 1 180 ? 18.203 72.041 40.255 1.00 15.18 298 ASP A O 1
ATOM 1463 N N . SER A 1 181 ? 17.727 74.240 40.268 1.00 14.60 299 SER A N 1
ATOM 1464 C CA . SER A 1 181 ? 18.929 74.618 39.507 1.00 13.94 299 SER A CA 1
ATOM 1465 C C . SER A 1 181 ? 20.205 74.224 40.234 1.00 13.62 299 SER A C 1
ATOM 1466 O O . SER A 1 181 ? 21.152 73.768 39.600 1.00 14.65 299 SER A O 1
ATOM 1469 N N . LYS A 1 182 ? 20.214 74.420 41.549 1.00 14.28 300 LYS A N 1
ATOM 1470 C CA . LYS A 1 182 ? 21.395 74.044 42.341 1.00 14.92 300 LYS A CA 1
ATOM 1471 C C . LYS A 1 182 ? 21.609 72.544 42.332 1.00 15.15 300 LYS A C 1
ATOM 1472 O O . LYS A 1 182 ? 22.744 72.093 42.189 1.00 15.33 300 LYS A O 1
ATOM 1478 N N . ASN A 1 183 ? 20.526 71.778 42.454 1.00 15.20 301 ASN A N 1
ATOM 1479 C CA . ASN A 1 183 ? 20.645 70.319 42.438 1.00 15.03 301 ASN A CA 1
ATOM 1480 C C . ASN A 1 183 ? 21.092 69.775 41.082 1.00 15.45 301 ASN A C 1
ATOM 1481 O O . ASN A 1 183 ? 21.912 68.858 40.999 1.00 15.20 301 ASN A O 1
ATOM 1486 N N . ILE A 1 184 ? 20.588 70.395 40.000 1.00 13.85 302 ILE A N 1
ATOM 1487 C CA . ILE A 1 184 ? 21.042 70.052 38.673 1.00 14.91 302 ILE A CA 1
ATOM 1488 C C . ILE A 1 184 ? 22.544 70.357 38.543 1.00 14.15 302 ILE A C 1
ATOM 1489 O O . ILE A 1 184 ? 23.286 69.560 37.968 1.00 14.72 302 ILE A O 1
ATOM 1494 N N . ALA A 1 185 ? 22.967 71.513 39.058 1.00 14.50 303 ALA A N 1
ATOM 1495 C CA . ALA A 1 185 ? 24.379 71.894 39.066 1.00 15.54 303 ALA A CA 1
ATOM 1496 C C . ALA A 1 185 ? 25.213 70.855 39.824 1.00 15.41 303 ALA A C 1
ATOM 1497 O O . ALA A 1 185 ? 26.304 70.490 39.352 1.00 15.61 303 ALA A O 1
ATOM 1499 N N . ARG A 1 186 ? 24.675 70.342 40.940 1.00 15.79 304 ARG A N 1
ATOM 1500 C CA . ARG A 1 186 ? 25.409 69.311 41.720 1.00 15.97 304 ARG A CA 1
ATOM 1501 C C . ARG A 1 186 ? 25.637 68.055 40.899 1.00 16.20 304 ARG A C 1
ATOM 1502 O O . ARG A 1 186 ? 26.712 67.440 40.976 1.00 15.78 304 ARG A O 1
ATOM 1510 N N . ILE A 1 187 ? 24.629 67.656 40.119 1.00 14.86 305 ILE A N 1
ATOM 1511 C CA . ILE A 1 187 ? 24.772 66.502 39.234 1.00 14.75 305 ILE A CA 1
ATOM 1512 C C . ILE A 1 187 ? 25.834 66.788 38.177 1.00 14.09 305 ILE A C 1
ATOM 1513 O O . ILE A 1 187 ? 26.683 65.951 37.896 1.00 14.62 305 ILE A O 1
ATOM 1518 N N . ALA A 1 188 ? 25.777 67.972 37.564 1.00 14.18 306 ALA A N 1
ATOM 1519 C CA . ALA A 1 188 ? 26.765 68.344 36.566 1.00 14.27 306 ALA A CA 1
ATOM 1520 C C . ALA A 1 188 ? 28.190 68.292 37.126 1.00 14.42 306 ALA A C 1
ATOM 1521 O O . ALA A 1 188 ? 29.080 67.781 36.442 1.00 15.03 306 ALA A O 1
ATOM 1523 N N . VAL A 1 189 ? 28.383 68.780 38.354 1.00 14.57 307 VAL A N 1
ATOM 1524 C CA . VAL A 1 189 ? 29.689 68.721 39.026 1.00 15.35 307 VAL A CA 1
ATOM 1525 C C . VAL A 1 189 ? 30.158 67.262 39.120 1.00 15.41 307 VAL A C 1
ATOM 1526 O O . VAL A 1 189 ? 31.289 66.947 38.734 1.00 14.84 307 VAL A O 1
ATOM 1530 N N . ARG A 1 190 ? 29.290 66.383 39.614 1.00 15.09 308 ARG A N 1
ATOM 1531 C CA . ARG A 1 190 ? 29.668 64.962 39.727 1.00 14.77 308 ARG A CA 1
ATOM 1532 C C . ARG A 1 190 ? 29.976 64.320 38.372 1.00 14.95 308 ARG A C 1
ATOM 1533 O O . ARG A 1 190 ? 30.916 63.540 38.240 1.00 15.28 308 ARG A O 1
ATOM 1549 N N . LEU A 1 192 ? 31.221 65.842 35.791 1.00 15.70 310 LEU A N 1
ATOM 1550 C CA . LEU A 1 192 ? 32.544 66.328 35.424 1.00 16.87 310 LEU A CA 1
ATOM 1551 C C . LEU A 1 192 ? 33.633 65.605 36.215 1.00 17.08 310 LEU A C 1
ATOM 1552 O O . LEU A 1 192 ? 34.647 65.198 35.633 1.00 18.55 310 LEU A O 1
ATOM 1557 N N . GLN A 1 193 ? 33.415 65.466 37.520 1.00 17.53 311 GLN A N 1
ATOM 1558 C CA . GLN A 1 193 ? 34.341 64.691 38.386 1.00 16.78 311 GLN A CA 1
ATOM 1559 C C . GLN A 1 193 ? 34.499 63.253 37.882 1.00 18.17 311 GLN A C 1
ATOM 1560 O O . GLN A 1 193 ? 35.609 62.692 37.939 1.00 18.63 311 GLN A O 1
ATOM 1566 N N . ASP A 1 194 ? 33.408 62.667 37.374 1.00 16.50 312 ASP A N 1
ATOM 1567 C CA . ASP A 1 194 ? 33.401 61.291 36.881 1.00 16.63 312 ASP A CA 1
ATOM 1568 C C . ASP A 1 194 ? 34.044 61.135 35.509 1.00 16.70 312 ASP A C 1
ATOM 1569 O O . ASP A 1 194 ? 34.145 60.029 35.004 1.00 16.85 312 ASP A O 1
ATOM 1574 N N . GLY A 1 195 ? 34.450 62.256 34.893 1.00 17.26 313 GLY A N 1
ATOM 1575 C CA . GLY A 1 195 ? 35.114 62.222 33.597 1.00 18.80 313 GLY A CA 1
ATOM 1576 C C . GLY A 1 195 ? 34.249 62.480 32.368 1.00 18.99 313 GLY A C 1
ATOM 1577 O O . GLY A 1 195 ? 34.703 62.270 31.240 1.00 19.54 313 GLY A O 1
ATOM 1578 N N . CYS A 1 196 ? 33.006 62.917 32.563 1.00 18.41 314 CYS A N 1
ATOM 1579 C CA . CYS A 1 196 ? 32.141 63.210 31.432 1.00 19.47 314 CYS A CA 1
ATOM 1580 C C . CYS A 1 196 ? 32.588 64.510 30.771 1.00 19.66 314 CYS A C 1
ATOM 1581 O O . CYS A 1 196 ? 32.911 65.477 31.453 1.00 19.86 314 CYS A O 1
ATOM 1584 N N . GLU A 1 197 ? 32.621 64.492 29.445 1.00 21.25 315 GLU A N 1
ATOM 1585 C CA . GLU A 1 197 ? 32.833 65.715 28.678 1.00 22.85 315 GLU A CA 1
ATOM 1586 C C . GLU A 1 197 ? 31.457 66.270 28.320 1.00 22.22 315 GLU A C 1
ATOM 1587 O O . GLU A 1 197 ? 30.840 65.850 27.332 1.00 23.76 315 GLU A O 1
ATOM 1593 N N . LEU A 1 198 ? 30.943 67.158 29.169 1.00 22.10 316 LEU A N 1
ATOM 1594 C CA . LEU A 1 198 ? 29.623 67.738 28.937 1.00 21.93 316 LEU A CA 1
ATOM 1595 C C . LEU A 1 198 ? 29.734 68.630 27.714 1.00 22.03 316 LEU A C 1
ATOM 1596 O O . LEU A 1 198 ? 30.676 69.422 27.606 1.00 23.88 316 LEU A O 1
ATOM 1601 N N . ARG A 1 199 ? 28.800 68.454 26.793 1.00 21.34 317 ARG A N 1
ATOM 1602 C CA . ARG A 1 199 ? 28.795 69.206 25.543 1.00 22.21 317 ARG A CA 1
ATOM 1603 C C . ARG A 1 199 ? 27.374 69.553 25.173 1.00 20.98 317 ARG A C 1
ATOM 1604 O O . ARG A 1 199 ? 26.445 68.807 25.475 1.00 20.57 317 ARG A O 1
ATOM 1612 N N . ILE A 1 200 ? 27.213 70.688 24.485 1.00 22.15 318 ILE A N 1
ATOM 1613 C CA . ILE A 1 200 ? 25.923 71.021 23.877 1.00 22.60 318 ILE A CA 1
ATOM 1614 C C . ILE A 1 200 ? 25.369 69.820 23.102 1.00 22.26 318 ILE A C 1
ATOM 1615 O O . ILE A 1 200 ? 26.086 69.194 22.300 1.00 23.98 318 ILE A O 1
ATOM 1620 N N . ASN A 1 201 ? 24.112 69.478 23.346 1.00 21.24 319 ASN A N 1
ATOM 1621 C CA . ASN A 1 201 ? 23.487 68.293 22.771 1.00 21.68 319 ASN A CA 1
ATOM 1622 C C . ASN A 1 201 ? 22.024 68.475 22.378 1.00 22.24 319 ASN A C 1
ATOM 1623 O O . ASN A 1 201 ? 21.329 67.515 22.037 1.00 22.09 319 ASN A O 1
ATOM 1628 N N . GLU A 1 202 ? 21.563 69.726 22.418 1.00 22.92 320 GLU A N 1
ATOM 1629 C CA . GLU A 1 202 ? 20.192 70.036 22.015 1.00 24.26 320 GLU A CA 1
ATOM 1630 C C . GLU A 1 202 ? 20.151 71.443 21.455 1.00 24.97 320 GLU A C 1
ATOM 1631 O O . GLU A 1 202 ? 20.824 72.354 21.931 1.00 23.05 320 GLU A O 1
ATOM 1637 N N . LYS A 1 203 ? 19.394 71.588 20.372 1.00 27.67 321 LYS A N 1
ATOM 1638 C CA . LYS A 1 203 ? 19.251 72.868 19.715 1.00 30.19 321 LYS A CA 1
ATOM 1639 C C . LYS A 1 203 ? 17.768 73.112 19.560 1.00 30.86 321 LYS A C 1
ATOM 1640 O O . LYS A 1 203 ? 16.960 72.176 19.506 1.00 31.80 321 LYS A O 1
#

Organism: Homo sapiens (NCBI:txid9606)

Solvent-accessible surface area: 10049 Å² total

Radius of gyration: 16.44 Å; Cα contacts (8 Å, |Δi|>4): 343; chains: 1; bounding box: 43×39×30 Å

Sequence (194 aa):
ADSYYDYICIIDFEATCEEGNPPEFVHEIIEFPVVLLNTHTLEIEDTFQQYVRPEINTQLSDFCISLTGITQDQVDRADTFPQVLKKVIDWKLKELGTKYKYSLLTDGSWDSKFLNIQCQLSRLKYPPFAKKWINIRKSYGNFYKVPRSQTKLTILEKLGDYDGRPHCGLDDSKNIARIAVRLQDGCELRINEK